Protein AF-A0A9D5NIE9-F1 (afdb_monomer)

Mean predicted aligned error: 16.09 Å

Solvent-accessible surface area (backbone atoms only — not comparable to full-atom values): 10635 Å² total; per-residue (Å²): 126,78,58,41,60,33,90,92,45,78,61,21,34,34,32,34,68,67,45,58,58,57,56,68,76,49,98,70,58,68,73,48,52,52,50,52,51,52,50,54,51,51,52,52,54,47,36,69,76,38,79,86,58,82,79,64,62,46,78,40,48,49,88,38,70,57,40,46,48,50,37,67,79,34,57,59,50,70,35,62,75,44,38,42,44,63,63,28,45,50,21,20,35,50,47,23,56,73,68,70,38,75,63,27,73,70,44,45,61,41,56,76,69,66,53,62,46,42,51,71,68,43,47,76,79,41,64,56,69,56,56,50,46,26,65,73,34,41,52,44,64,62,54,59,73,67,58,87,68,91,78,77,87,52,78,37,82,46,77,58,96,93,44,78,45,81,45,73,68,70,85,79,77,88,68,89,75,93,128

Sequence (179 aa):
MGVYTNIENNDYLMMSKKDLYSILNNNLNENIINEIISILIAIKRFSKKHSYIKLEEIAIKKDNILAQYILKENPTFINDDLNINIIKITNALNIALFENNPISQKIFPLFQNQIHGTKEDLEIIYDKYIIEYILNNFDFKYYIENLNGTYKSKFYIVYDSGKCYEKKLSKQQKKLRIL

pLDDT: mean 72.02, std 17.43, range [27.06, 92.12]

Radius of gyration: 20.99 Å; Cα contacts (8 Å, |Δi|>4): 177; chains: 1; bounding box: 63×32×51 Å

Secondary structure (DSSP, 8-state):
---EE-SS-TTEEEEEHHHHHHHHTS---HHHHHHHHHHHHHHHHHHHH-TT----EEEEETTSHHHHHHHHH-HHHHHTTTEE-HHHHHHHHHHHHHTT-THHHHHHHHHHTT--EEHHHHHTTS-HHHHHHHHHS--HHHHHHH--S-----EEEEEETTEEEEEE-----------

Foldseek 3Di:
DPWAADPVDRQWIKDFLVVLVVCVVDPDDPVLVVVSVVVVVVVVVVCVVVVPDDCGIDIDGCPDPNNVVVCVVCVVRNFVLQKQFLLLLVQLLQVCVVVVNPLNVQSVVCNVVRPIGGLVVCVVPGPNVSSVSSSVRNDNPVVVVPPPDDDDWDWDFDDDPHDTDTDTDDPPPPDDDDD

Structure (mmCIF, N/CA/C/O backbone):
data_AF-A0A9D5NIE9-F1
#
_entry.id   AF-A0A9D5NIE9-F1
#
loop_
_atom_site.group_PDB
_atom_site.id
_atom_site.type_symbol
_atom_site.label_atom_id
_atom_site.label_alt_id
_atom_site.label_comp_id
_atom_site.label_asym_id
_atom_site.label_entity_id
_atom_site.label_seq_id
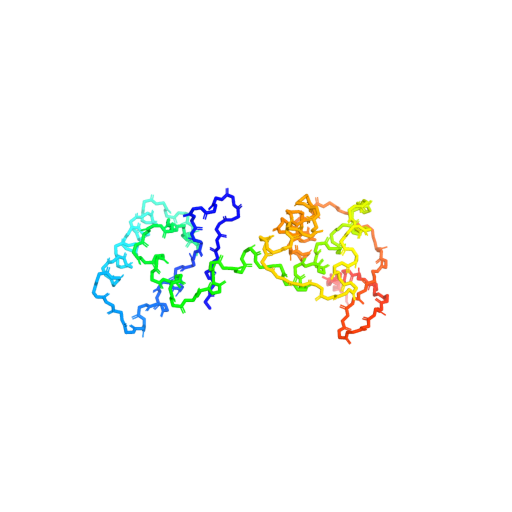_atom_site.pdbx_PDB_ins_code
_atom_site.Cartn_x
_atom_site.Cartn_y
_atom_site.Cartn_z
_atom_site.occupancy
_atom_site.B_iso_or_equiv
_atom_site.auth_seq_id
_atom_site.auth_comp_id
_atom_site.auth_asym_id
_atom_site.auth_atom_id
_atom_site.pdbx_PDB_model_num
ATOM 1 N N . MET A 1 1 ? -6.809 11.267 4.684 1.00 56.12 1 MET A N 1
ATOM 2 C CA . MET A 1 1 ? -7.184 10.112 5.527 1.00 56.12 1 MET A CA 1
ATOM 3 C C . MET A 1 1 ? -6.178 9.012 5.230 1.00 56.12 1 MET A C 1
ATOM 5 O O . MET A 1 1 ? -5.870 8.840 4.059 1.00 56.12 1 MET A O 1
ATOM 9 N N . GLY A 1 2 ? -5.587 8.379 6.245 1.00 59.00 2 GLY A N 1
ATOM 10 C CA . GLY A 1 2 ? -4.500 7.400 6.085 1.00 59.00 2 GLY A CA 1
ATOM 11 C C . GLY A 1 2 ? -5.006 5.961 5.983 1.00 59.00 2 GLY A C 1
ATOM 12 O O . GLY A 1 2 ? -4.543 5.111 6.734 1.00 59.00 2 GLY A O 1
ATOM 13 N N . VAL A 1 3 ? -5.998 5.709 5.123 1.00 64.94 3 VAL A N 1
ATOM 14 C CA . VAL A 1 3 ? -6.572 4.370 4.909 1.00 64.94 3 VAL A CA 1
ATOM 15 C C . VAL A 1 3 ? -5.959 3.754 3.654 1.00 64.94 3 VAL A C 1
ATOM 17 O O . VAL A 1 3 ? -5.851 4.439 2.642 1.00 64.94 3 VAL A O 1
ATOM 20 N N . TYR A 1 4 ? -5.558 2.487 3.716 1.00 65.81 4 TYR A N 1
ATOM 21 C CA . TYR A 1 4 ? -4.915 1.766 2.608 1.00 65.81 4 TYR A CA 1
ATOM 22 C C . TYR A 1 4 ? -5.195 0.257 2.705 1.00 65.81 4 TYR A C 1
ATOM 24 O O . TYR A 1 4 ? -5.630 -0.213 3.754 1.00 65.81 4 TYR A O 1
ATOM 32 N N . THR A 1 5 ? -5.006 -0.531 1.644 1.00 66.12 5 THR A N 1
ATOM 33 C CA . THR A 1 5 ? -5.142 -1.999 1.721 1.00 66.12 5 THR A CA 1
ATOM 34 C C . THR A 1 5 ? -3.948 -2.601 2.455 1.00 66.12 5 THR A C 1
ATOM 36 O O . THR A 1 5 ? -2.814 -2.156 2.308 1.00 66.12 5 THR A O 1
ATOM 39 N N . ASN A 1 6 ? -4.178 -3.649 3.244 1.00 62.94 6 ASN A N 1
ATOM 40 C CA . ASN A 1 6 ? -3.085 -4.394 3.852 1.00 62.94 6 ASN A CA 1
ATOM 41 C C . ASN A 1 6 ? -2.261 -5.129 2.772 1.00 62.94 6 ASN A C 1
ATOM 43 O O . ASN A 1 6 ? -2.800 -5.939 2.023 1.00 62.94 6 ASN A O 1
ATOM 47 N N . ILE A 1 7 ? -0.951 -4.866 2.735 1.00 56.81 7 ILE A N 1
ATOM 48 C CA . ILE A 1 7 ? -0.011 -5.397 1.730 1.00 56.81 7 ILE A CA 1
ATOM 49 C C . ILE A 1 7 ? 0.146 -6.925 1.826 1.00 56.81 7 ILE A C 1
ATOM 51 O O . ILE A 1 7 ? 0.355 -7.596 0.818 1.00 56.81 7 ILE A O 1
ATOM 55 N N . GLU A 1 8 ? 0.035 -7.493 3.027 1.00 60.19 8 GLU A N 1
ATOM 56 C CA . GLU A 1 8 ? 0.152 -8.937 3.265 1.00 60.19 8 GLU A CA 1
ATOM 57 C C . GLU A 1 8 ? -1.173 -9.675 3.013 1.00 60.19 8 GLU A C 1
ATOM 59 O O . GLU A 1 8 ? -1.173 -10.870 2.712 1.00 60.19 8 GLU A O 1
ATOM 64 N N . ASN A 1 9 ? -2.311 -8.982 3.136 1.00 65.50 9 ASN A N 1
ATOM 65 C CA . ASN A 1 9 ? -3.635 -9.553 2.928 1.00 65.50 9 ASN A CA 1
ATOM 66 C C . ASN A 1 9 ? -4.641 -8.536 2.364 1.00 65.50 9 ASN A C 1
ATOM 68 O O . ASN A 1 9 ? -5.272 -7.768 3.095 1.00 65.50 9 ASN A O 1
ATOM 72 N N . ASN A 1 10 ? -4.875 -8.636 1.054 1.00 69.81 10 ASN A N 1
ATOM 73 C CA . ASN A 1 10 ? -5.734 -7.725 0.300 1.00 69.81 10 ASN A CA 1
ATOM 74 C C . ASN A 1 10 ? -7.211 -7.707 0.716 1.00 69.81 10 ASN A C 1
ATOM 76 O O . ASN A 1 10 ? -7.935 -6.802 0.291 1.00 69.81 10 ASN A O 1
ATOM 80 N N . ASP A 1 11 ? -7.659 -8.648 1.548 1.00 75.56 11 ASP A N 1
ATOM 81 C CA . ASP A 1 11 ? -9.025 -8.676 2.069 1.00 75.56 11 ASP A CA 1
ATOM 82 C C . ASP A 1 11 ? -9.268 -7.616 3.150 1.00 75.56 11 ASP A C 1
ATOM 84 O O . ASP A 1 11 ? -10.409 -7.439 3.576 1.00 75.56 11 ASP A O 1
ATOM 88 N N . TYR A 1 12 ? -8.231 -6.902 3.603 1.00 76.56 12 TYR A N 1
ATOM 89 C CA . TYR A 1 12 ? -8.318 -5.949 4.708 1.00 76.56 12 TYR A CA 1
ATOM 90 C C . TYR A 1 12 ? -7.899 -4.535 4.305 1.00 76.56 12 TYR A C 1
ATOM 92 O O . TYR A 1 12 ? -6.968 -4.330 3.530 1.00 76.56 12 TYR A O 1
ATOM 100 N N . LEU A 1 13 ? -8.571 -3.546 4.888 1.00 78.75 13 LEU A N 1
ATOM 101 C CA . LEU A 1 13 ? -8.141 -2.155 4.935 1.00 78.75 13 LEU A CA 1
ATOM 102 C C . LEU A 1 13 ? -7.427 -1.892 6.255 1.00 78.75 13 LEU A C 1
ATOM 104 O O . LEU A 1 13 ? -7.956 -2.197 7.324 1.00 78.75 13 LEU A O 1
ATOM 108 N N . MET A 1 14 ? -6.251 -1.294 6.171 1.00 81.44 14 MET A N 1
ATOM 109 C CA . MET A 1 14 ? -5.521 -0.730 7.291 1.00 81.44 14 MET A CA 1
ATOM 110 C C . MET A 1 14 ? -5.995 0.694 7.532 1.00 81.44 14 MET A C 1
ATOM 112 O O . MET A 1 14 ? -6.118 1.494 6.603 1.00 81.44 14 MET A O 1
ATOM 116 N N . MET A 1 15 ? -6.270 1.018 8.791 1.00 79.62 15 MET A N 1
ATOM 117 C CA . MET A 1 15 ? -6.614 2.379 9.182 1.00 79.62 15 MET A CA 1
ATOM 118 C C . MET A 1 15 ? -6.142 2.707 10.590 1.00 79.62 15 MET A C 1
ATOM 120 O O . MET A 1 15 ? -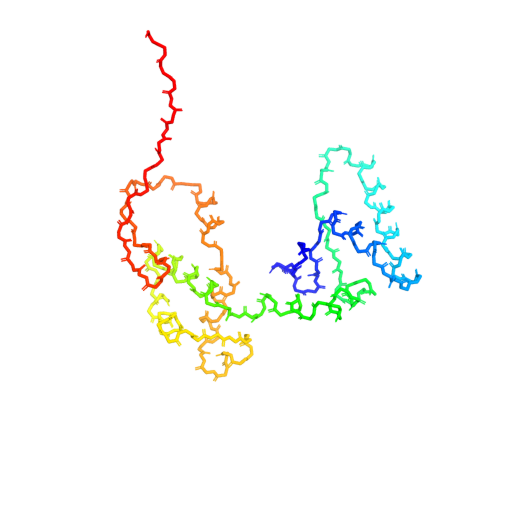6.121 1.849 11.476 1.00 79.62 15 MET A O 1
ATOM 124 N N . SER A 1 16 ? -5.836 3.979 10.833 1.00 81.50 16 SER A N 1
ATOM 125 C CA . SER A 1 16 ? -5.491 4.428 12.175 1.00 81.50 16 SER A CA 1
ATOM 126 C C . SER A 1 16 ? -6.738 4.682 13.023 1.00 81.50 16 SER A C 1
ATOM 128 O O . SER A 1 16 ? -7.832 4.991 12.538 1.00 81.50 16 SER A O 1
ATOM 130 N N . LYS A 1 17 ? -6.558 4.675 14.347 1.00 76.75 17 LYS A N 1
ATOM 131 C CA . LYS A 1 17 ? -7.612 5.106 15.277 1.00 76.75 17 LYS A CA 1
ATOM 132 C C . LYS A 1 17 ? -8.062 6.556 15.026 1.00 76.75 17 LYS A C 1
ATOM 134 O O . LYS A 1 17 ? -9.210 6.893 15.298 1.00 76.75 17 LYS A O 1
ATOM 139 N N . LYS A 1 18 ? -7.172 7.423 14.526 1.00 78.19 18 LYS A N 1
ATOM 140 C CA . LYS A 1 18 ? -7.517 8.814 14.190 1.00 78.19 18 LYS A CA 1
ATOM 141 C C . LYS A 1 18 ? -8.469 8.878 12.998 1.00 78.19 18 LYS A C 1
ATOM 143 O O . LYS A 1 18 ? -9.384 9.695 13.019 1.00 78.19 18 LYS A O 1
ATOM 148 N N . ASP A 1 19 ? -8.295 7.997 12.015 1.00 78.31 19 ASP A N 1
ATOM 149 C CA . ASP A 1 19 ? -9.175 7.938 10.846 1.00 78.31 19 ASP A CA 1
ATOM 150 C C . ASP A 1 19 ? -10.600 7.533 11.247 1.00 78.31 19 ASP A C 1
ATOM 152 O O . ASP A 1 19 ? -11.549 8.152 10.777 1.00 78.31 19 ASP A O 1
ATOM 156 N N . LEU A 1 20 ? -10.771 6.604 12.200 1.00 80.06 20 LEU A N 1
ATOM 157 C CA . LEU A 1 20 ? -12.098 6.268 12.749 1.00 80.06 20 LEU A CA 1
ATOM 158 C C . LEU A 1 20 ? -12.823 7.495 13.323 1.00 80.06 20 LEU A C 1
ATOM 160 O O . LEU A 1 20 ? -13.999 7.712 13.037 1.00 80.06 20 LEU A O 1
ATOM 164 N N . TYR A 1 21 ? -12.126 8.314 14.118 1.00 80.94 21 TYR A N 1
ATOM 165 C CA . TYR A 1 21 ? -12.708 9.543 14.668 1.00 80.94 21 TYR A CA 1
ATOM 166 C C . TYR A 1 21 ? -12.994 10.587 13.589 1.00 80.94 21 TYR A C 1
ATOM 168 O O . TYR A 1 21 ? -13.990 11.296 13.682 1.00 80.94 21 TYR A O 1
ATOM 176 N N . SER A 1 22 ? -12.150 10.673 12.559 1.00 79.38 22 SER A N 1
ATOM 177 C CA . SER A 1 22 ? -12.395 11.563 11.424 1.00 79.38 22 SER A CA 1
ATOM 178 C C . SER A 1 22 ? -13.657 11.167 10.659 1.00 79.38 22 SER A C 1
ATOM 180 O O . SER A 1 22 ? -14.401 12.048 10.242 1.00 79.38 22 SER A O 1
ATOM 182 N N . ILE A 1 23 ? -13.914 9.866 10.490 1.00 80.56 23 ILE A N 1
ATOM 183 C CA . ILE A 1 23 ? -15.110 9.371 9.798 1.00 80.56 23 ILE A CA 1
ATOM 184 C C . ILE A 1 23 ? -16.375 9.726 10.583 1.00 80.56 23 ILE A C 1
ATOM 186 O O . ILE A 1 23 ? -17.349 10.148 9.970 1.00 80.56 23 ILE A O 1
ATOM 190 N N . LEU A 1 24 ? -16.352 9.625 11.918 1.00 79.69 24 LEU A N 1
ATOM 191 C CA . LEU A 1 24 ? -17.491 9.982 12.781 1.00 79.69 24 LEU A CA 1
ATOM 192 C C . LEU A 1 24 ? -17.946 11.442 12.651 1.00 79.69 24 LEU A C 1
ATOM 194 O O . LEU A 1 24 ? -19.079 11.746 13.006 1.00 79.69 24 LEU A O 1
ATOM 198 N N . ASN A 1 25 ? -17.090 12.333 12.145 1.00 75.00 25 ASN A N 1
ATOM 199 C CA . ASN A 1 25 ? -17.449 13.732 11.910 1.00 75.00 25 ASN A CA 1
ATOM 200 C C . ASN A 1 25 ? -18.256 13.940 10.614 1.00 75.00 25 ASN A C 1
ATOM 202 O O . ASN A 1 25 ? -18.704 15.056 10.354 1.00 75.00 25 ASN A O 1
ATOM 206 N N . ASN A 1 26 ? -18.428 12.899 9.796 1.00 77.50 26 ASN A N 1
ATOM 207 C CA . ASN A 1 26 ? -19.242 12.947 8.585 1.00 77.50 26 ASN A CA 1
ATOM 208 C C . ASN A 1 26 ? -20.720 12.670 8.892 1.00 77.50 26 ASN A C 1
ATOM 210 O O . ASN A 1 26 ? -21.079 12.157 9.951 1.00 77.50 26 ASN A O 1
ATOM 214 N N . ASN A 1 27 ? -21.591 12.973 7.928 1.00 79.62 27 ASN A N 1
ATOM 215 C CA . ASN A 1 27 ? -23.015 12.677 8.042 1.00 79.62 27 ASN A CA 1
ATOM 216 C C . ASN A 1 27 ? -23.261 11.189 7.722 1.00 79.62 27 ASN A C 1
ATOM 218 O O . ASN A 1 27 ? -23.430 10.808 6.565 1.00 79.62 27 ASN A O 1
ATOM 222 N N . LEU A 1 28 ? -23.187 10.339 8.748 1.00 84.94 28 LEU A N 1
ATOM 223 C CA . LEU A 1 28 ? -23.188 8.881 8.618 1.00 84.94 28 LEU A CA 1
ATOM 224 C C . LEU A 1 28 ? -24.560 8.258 8.890 1.00 84.94 28 LEU A C 1
ATOM 226 O O . LEU A 1 28 ? -25.337 8.737 9.713 1.00 84.94 28 LEU A O 1
ATOM 230 N N . ASN A 1 29 ? -24.807 7.107 8.264 1.00 88.81 29 ASN A N 1
ATOM 231 C CA . ASN A 1 29 ? -25.890 6.214 8.670 1.00 88.81 29 ASN A CA 1
ATOM 232 C C . ASN A 1 29 ? -25.594 5.620 10.064 1.00 88.81 29 ASN A C 1
ATOM 234 O O . ASN A 1 29 ? -24.454 5.260 10.364 1.00 88.81 29 ASN A O 1
ATOM 238 N N . GLU A 1 30 ? -26.633 5.457 10.883 1.00 89.69 30 GLU A N 1
ATOM 239 C CA . GLU A 1 30 ? -26.576 4.873 12.228 1.00 89.69 30 GLU A CA 1
ATOM 240 C C . GLU A 1 30 ? -25.868 3.507 12.278 1.00 89.69 30 GLU A C 1
ATOM 242 O O .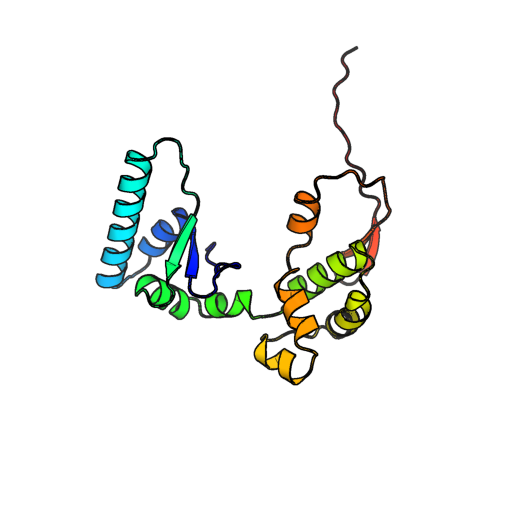 GLU A 1 30 ? -25.089 3.246 13.193 1.00 89.69 30 GLU A O 1
ATOM 247 N N . ASN A 1 31 ? -26.030 2.665 11.253 1.00 89.19 31 ASN A N 1
ATOM 248 C CA . ASN A 1 31 ? -25.346 1.372 11.168 1.00 89.19 31 ASN A CA 1
ATOM 249 C C . ASN A 1 31 ? -23.816 1.520 11.098 1.00 89.19 31 ASN A C 1
ATOM 251 O O . ASN A 1 31 ? -23.091 0.751 11.723 1.00 89.19 31 ASN A O 1
ATOM 255 N N . ILE A 1 32 ? -23.319 2.529 10.376 1.00 88.19 32 ILE A N 1
ATOM 256 C CA . ILE A 1 32 ? -21.879 2.802 10.259 1.00 88.19 32 ILE A CA 1
ATOM 257 C C . ILE A 1 32 ? -21.350 3.371 11.578 1.00 88.19 32 ILE A C 1
ATOM 259 O O . ILE A 1 32 ? -20.275 2.985 12.035 1.00 88.19 32 ILE A O 1
ATOM 263 N N . ILE A 1 33 ? -22.123 4.251 12.222 1.00 88.56 33 ILE A N 1
ATOM 264 C CA . ILE A 1 33 ? -21.785 4.808 13.538 1.00 88.56 33 ILE A CA 1
ATOM 265 C C . ILE A 1 33 ? -21.654 3.681 14.571 1.00 88.56 33 ILE A C 1
ATOM 267 O O . ILE A 1 33 ? -20.651 3.612 15.285 1.00 88.56 33 ILE A O 1
ATOM 271 N N . ASN A 1 34 ? -22.624 2.766 14.615 1.00 88.38 34 ASN A N 1
ATOM 272 C CA . ASN A 1 34 ? -22.629 1.628 15.534 1.00 88.38 34 ASN A CA 1
ATOM 273 C C . ASN A 1 34 ? -21.442 0.685 15.301 1.00 88.38 34 ASN A C 1
ATOM 275 O O . ASN A 1 34 ? -20.832 0.212 16.267 1.00 88.38 34 ASN A O 1
ATOM 279 N N . GLU A 1 35 ? -21.064 0.461 14.041 1.00 90.44 35 GLU A N 1
ATOM 280 C CA . GLU A 1 35 ? -19.883 -0.330 13.691 1.00 90.44 35 GLU A CA 1
ATOM 281 C C . GLU A 1 35 ? -18.595 0.333 14.209 1.00 90.44 35 GLU A C 1
ATOM 283 O O . GLU A 1 35 ? -17.804 -0.297 14.916 1.00 90.44 35 GLU A O 1
ATOM 288 N N . ILE A 1 36 ? -18.416 1.638 13.963 1.00 87.94 36 ILE A N 1
ATOM 289 C CA . ILE A 1 36 ? -17.248 2.389 14.451 1.00 87.94 36 ILE A CA 1
ATOM 290 C C . ILE A 1 36 ? -17.172 2.355 15.985 1.00 87.94 36 ILE A C 1
ATOM 292 O O . ILE A 1 36 ? -16.099 2.126 16.553 1.00 87.94 36 ILE A O 1
ATOM 296 N N . ILE A 1 37 ? -18.297 2.555 16.677 1.00 87.00 37 ILE A N 1
ATOM 297 C CA . ILE A 1 37 ? -18.356 2.493 18.145 1.00 87.00 37 ILE A CA 1
ATOM 298 C C . ILE A 1 37 ? -17.947 1.101 18.641 1.00 87.00 37 ILE A C 1
ATOM 300 O O . ILE A 1 37 ? -17.158 0.991 19.585 1.00 87.00 37 ILE A O 1
ATOM 304 N N . SER A 1 38 ? -18.426 0.042 17.988 1.00 88.06 38 SER A N 1
ATOM 305 C CA . SER A 1 38 ? -18.105 -1.345 18.342 1.00 88.06 38 SER A CA 1
ATOM 306 C C . SER A 1 38 ? -16.607 -1.626 18.215 1.00 88.06 38 SER A C 1
ATOM 308 O O . SER A 1 38 ? -15.995 -2.180 19.136 1.00 88.06 38 SER A O 1
ATOM 310 N N . ILE A 1 39 ? -15.986 -1.140 17.138 1.00 85.69 39 ILE A N 1
ATOM 311 C CA . ILE A 1 39 ? -14.538 -1.213 16.916 1.00 85.69 39 ILE A CA 1
ATOM 312 C C . ILE A 1 39 ? -13.773 -0.444 18.004 1.00 85.69 39 ILE A C 1
ATOM 314 O O . ILE A 1 39 ? -12.843 -0.981 18.610 1.00 85.69 39 ILE A O 1
ATOM 318 N N . LEU A 1 40 ? -14.176 0.789 18.331 1.00 84.44 40 LEU A N 1
ATOM 319 C CA . LEU A 1 40 ? -13.525 1.591 19.377 1.00 84.44 40 LEU A CA 1
ATOM 320 C C . LEU A 1 40 ? -13.611 0.929 20.764 1.00 84.44 40 LEU A C 1
ATOM 322 O O . LEU A 1 40 ? -12.645 0.974 21.537 1.00 84.44 40 LEU A O 1
ATOM 326 N N . ILE A 1 41 ? -14.740 0.287 21.080 1.00 84.88 41 ILE A N 1
ATOM 327 C CA . ILE A 1 41 ? -14.914 -0.493 22.313 1.00 84.88 41 ILE A CA 1
ATOM 328 C C . ILE A 1 41 ? -13.979 -1.707 22.315 1.00 84.88 41 ILE A C 1
ATOM 330 O O . ILE A 1 41 ? -13.330 -1.966 23.334 1.00 84.88 41 ILE A O 1
ATOM 334 N N . ALA A 1 42 ? -13.878 -2.430 21.196 1.00 85.12 42 ALA A N 1
ATOM 335 C CA . ALA A 1 42 ? -12.984 -3.576 21.057 1.00 85.12 42 ALA A CA 1
ATOM 336 C C . ALA A 1 42 ? -11.513 -3.173 21.252 1.00 85.12 42 ALA A C 1
ATOM 338 O O . ALA A 1 42 ? -10.824 -3.783 22.073 1.00 85.12 42 ALA A O 1
ATOM 339 N N . ILE A 1 43 ? -11.070 -2.081 20.615 1.00 83.12 43 ILE A N 1
ATOM 340 C CA . ILE A 1 43 ? -9.727 -1.506 20.799 1.00 83.12 43 ILE A CA 1
ATOM 341 C C . ILE A 1 43 ? -9.483 -1.193 22.279 1.00 83.12 43 ILE A C 1
ATOM 343 O O . ILE A 1 43 ? -8.477 -1.612 22.847 1.00 83.12 43 ILE A O 1
ATOM 347 N N . LYS A 1 44 ? -10.419 -0.501 22.946 1.00 81.25 44 LYS A N 1
ATOM 348 C CA . LYS A 1 44 ? -10.283 -0.145 24.369 1.00 81.25 44 LYS A CA 1
ATOM 349 C C . LYS A 1 44 ? -10.169 -1.381 25.265 1.00 81.25 44 LYS A C 1
ATOM 351 O O . LYS A 1 44 ? -9.352 -1.394 26.187 1.00 81.25 44 LYS A O 1
ATOM 356 N N . ARG A 1 45 ? -10.983 -2.414 25.019 1.00 82.62 45 ARG A N 1
ATOM 357 C CA . ARG A 1 45 ? -10.937 -3.684 25.765 1.00 82.62 45 ARG A CA 1
ATOM 358 C C . ARG A 1 45 ? -9.605 -4.398 25.558 1.00 82.62 45 ARG A C 1
ATOM 360 O O . ARG A 1 45 ? -9.015 -4.852 26.536 1.00 82.62 45 ARG A O 1
ATOM 367 N N . PHE A 1 46 ? -9.118 -4.441 24.321 1.00 80.19 46 PHE A N 1
ATOM 368 C CA . PHE A 1 46 ? -7.823 -5.023 23.996 1.00 80.19 46 PHE A CA 1
ATOM 369 C C . P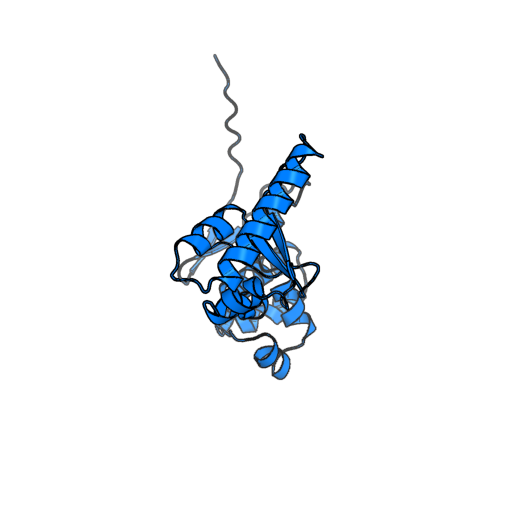HE A 1 46 ? -6.684 -4.282 24.703 1.00 80.19 46 PHE A C 1
ATOM 371 O O . PHE A 1 46 ? -5.919 -4.911 25.427 1.00 80.19 46 PHE A O 1
ATOM 378 N N . SER A 1 47 ? -6.624 -2.950 24.597 1.00 77.12 47 SER A N 1
ATOM 379 C CA . SER A 1 47 ? -5.599 -2.141 25.273 1.00 77.12 47 SER A CA 1
ATOM 380 C C . SER A 1 47 ? -5.636 -2.293 26.795 1.00 77.12 47 SER A C 1
ATOM 382 O O . SER A 1 47 ? -4.592 -2.294 27.436 1.00 77.12 47 SER A O 1
ATOM 384 N N . LYS A 1 48 ? -6.823 -2.465 27.397 1.00 79.69 48 LYS A N 1
ATOM 385 C CA . LYS A 1 48 ? -6.947 -2.731 28.840 1.00 79.69 48 LYS A CA 1
ATOM 386 C C . LYS A 1 48 ? -6.379 -4.102 29.226 1.00 79.69 48 LYS A C 1
ATOM 388 O O . LYS A 1 48 ? -5.801 -4.232 30.300 1.00 79.69 48 LYS A O 1
ATOM 393 N N . LYS A 1 49 ? -6.563 -5.114 28.374 1.00 81.50 49 LYS A N 1
ATOM 394 C CA . LYS A 1 49 ? -6.040 -6.473 28.582 1.00 81.50 49 LYS A CA 1
ATOM 395 C C . LYS A 1 49 ? -4.532 -6.562 28.306 1.00 81.50 49 LYS A C 1
ATOM 397 O O . LYS A 1 49 ? -3.845 -7.345 28.951 1.00 81.50 49 LYS A O 1
ATOM 402 N N . HIS A 1 50 ? -4.030 -5.747 27.380 1.00 77.25 50 HIS A N 1
ATOM 403 C CA . HIS A 1 50 ? -2.646 -5.740 26.910 1.00 77.25 50 HIS A CA 1
ATOM 404 C C . HIS A 1 50 ? -2.045 -4.337 27.040 1.00 77.25 50 HIS A C 1
ATOM 406 O O . HIS A 1 50 ? -1.778 -3.659 26.050 1.00 77.25 50 HIS A O 1
ATOM 412 N N . SER A 1 51 ? -1.838 -3.899 28.281 1.00 68.19 51 SER A N 1
ATOM 413 C CA . SER A 1 51 ? -1.441 -2.533 28.657 1.00 68.19 51 SER A CA 1
ATOM 414 C C . SER A 1 51 ? -0.110 -2.041 28.067 1.00 68.19 51 SER A C 1
ATOM 416 O O . SER A 1 51 ? 0.152 -0.842 28.089 1.00 68.19 51 SER A O 1
ATOM 418 N N . TYR A 1 52 ? 0.712 -2.934 27.515 1.00 69.50 52 TYR A N 1
ATOM 419 C CA . TYR A 1 52 ? 1.991 -2.633 26.861 1.00 69.50 52 TYR A CA 1
ATOM 420 C C . TYR A 1 52 ? 1.912 -2.592 25.324 1.00 69.50 52 TYR A C 1
ATOM 422 O O . TYR A 1 52 ? 2.884 -2.201 24.682 1.00 69.50 52 TYR A O 1
ATOM 430 N N . ILE A 1 53 ? 0.783 -2.977 24.714 1.00 68.62 53 ILE A N 1
ATOM 431 C CA . ILE A 1 53 ? 0.625 -2.979 23.254 1.00 68.62 53 ILE A CA 1
ATOM 432 C C . ILE A 1 53 ? -0.024 -1.671 22.810 1.00 68.62 53 ILE A C 1
ATOM 434 O O . ILE A 1 53 ? -1.190 -1.389 23.105 1.00 68.62 53 ILE A O 1
ATOM 438 N N . LYS A 1 54 ? 0.731 -0.878 22.050 1.00 64.12 54 LYS A N 1
ATOM 439 C CA . LYS A 1 54 ? 0.225 0.323 21.395 1.00 64.12 54 LYS A CA 1
ATOM 440 C C . LYS A 1 54 ? -0.372 -0.066 20.041 1.00 64.12 54 LYS A C 1
ATOM 442 O O . LYS A 1 54 ? 0.352 -0.363 19.101 1.00 64.12 54 LYS A O 1
ATOM 447 N N . LEU A 1 55 ? -1.699 -0.087 19.964 1.00 68.88 55 LEU A N 1
ATOM 448 C CA . LEU A 1 55 ? -2.428 -0.255 18.705 1.00 68.88 55 LEU A CA 1
ATOM 449 C C . LEU A 1 55 ? -2.402 1.067 17.933 1.00 68.88 55 LEU A C 1
ATOM 451 O O . LEU A 1 55 ? -3.109 2.010 18.297 1.00 68.88 55 LEU A O 1
ATOM 455 N N . GLU A 1 56 ? -1.560 1.140 16.908 1.00 71.19 56 GLU A N 1
ATOM 456 C CA . GLU A 1 56 ? -1.465 2.312 16.027 1.00 71.19 56 GLU A CA 1
ATOM 457 C C . GLU A 1 56 ? -2.461 2.222 14.864 1.00 71.19 56 GLU A C 1
ATOM 459 O O . GLU A 1 56 ? -3.091 3.223 14.510 1.00 71.19 56 GLU A O 1
ATOM 464 N N . GLU A 1 57 ? -2.696 1.005 14.372 1.00 79.50 57 GLU A N 1
ATOM 465 C CA . GLU A 1 57 ? -3.584 0.704 13.253 1.00 79.50 57 GLU A CA 1
ATOM 466 C C . GLU A 1 57 ? -4.494 -0.489 13.555 1.00 79.50 57 GLU A C 1
ATOM 468 O O . GLU A 1 57 ? -4.233 -1.299 14.451 1.00 79.50 57 GLU A O 1
ATOM 473 N N . ILE A 1 58 ? -5.581 -0.581 12.796 1.00 82.31 58 ILE A N 1
ATOM 474 C CA . ILE A 1 58 ? -6.503 -1.708 12.786 1.00 82.31 58 ILE A CA 1
ATOM 475 C C . ILE A 1 58 ? -6.713 -2.197 11.355 1.00 82.31 58 ILE A C 1
ATOM 477 O O . ILE A 1 58 ? -6.757 -1.401 10.419 1.00 82.31 58 ILE A O 1
ATOM 481 N N . ALA A 1 59 ? -6.878 -3.509 11.217 1.00 84.81 59 ALA A N 1
ATOM 482 C CA . ALA A 1 59 ? -7.283 -4.145 9.975 1.00 84.81 59 ALA A CA 1
ATOM 483 C C . ALA A 1 59 ? -8.804 -4.356 9.989 1.00 84.81 59 ALA A C 1
ATOM 485 O O . ALA A 1 59 ? -9.339 -4.970 10.916 1.00 84.81 59 ALA A O 1
ATOM 486 N N . ILE A 1 60 ? -9.501 -3.868 8.966 1.00 83.00 60 ILE A N 1
ATOM 487 C CA . ILE A 1 60 ? -10.942 -4.056 8.772 1.00 83.00 60 ILE A CA 1
ATOM 488 C C . ILE A 1 60 ? -11.164 -4.824 7.481 1.00 83.00 60 ILE A C 1
ATOM 490 O O . ILE A 1 60 ? -10.713 -4.402 6.422 1.00 83.00 60 ILE A O 1
ATOM 494 N N . LYS A 1 61 ? -11.880 -5.943 7.557 1.00 83.75 61 LYS A N 1
ATOM 495 C CA . LYS A 1 61 ? -12.180 -6.756 6.380 1.00 83.75 61 LYS A CA 1
ATOM 496 C C . LYS A 1 61 ? -13.040 -5.969 5.382 1.00 83.75 61 LYS A C 1
ATOM 498 O O . LYS A 1 61 ? -13.970 -5.278 5.789 1.00 83.75 61 LYS A O 1
ATOM 503 N N . LYS A 1 62 ? -12.743 -6.058 4.085 1.00 80.19 62 LYS A N 1
ATOM 504 C CA . LYS A 1 62 ? -13.380 -5.256 3.026 1.00 80.19 62 LYS A CA 1
ATOM 505 C C . LYS A 1 62 ? -14.880 -5.510 2.879 1.00 80.19 62 LYS A C 1
ATOM 507 O O . LYS A 1 62 ? -15.583 -4.629 2.404 1.00 80.19 62 LYS A O 1
ATOM 512 N N . ASP A 1 63 ? -15.388 -6.664 3.303 1.00 81.25 63 ASP A N 1
ATOM 513 C CA . ASP A 1 63 ? -16.823 -6.987 3.335 1.00 81.25 63 ASP A CA 1
ATOM 514 C C . ASP A 1 63 ? -17.572 -6.366 4.533 1.00 81.25 63 ASP A C 1
ATOM 516 O O . ASP A 1 63 ? -18.802 -6.389 4.572 1.00 81.25 63 ASP A O 1
ATOM 520 N N . ASN A 1 64 ? -16.860 -5.769 5.494 1.00 89.25 64 ASN A N 1
ATOM 521 C CA . ASN A 1 64 ? -17.457 -5.043 6.608 1.00 89.25 64 ASN A CA 1
ATOM 522 C C . ASN A 1 64 ? -18.172 -3.770 6.120 1.00 89.25 64 ASN A C 1
ATOM 524 O O . ASN A 1 64 ? -17.686 -3.069 5.232 1.00 89.25 64 ASN A O 1
ATOM 528 N N . ILE A 1 65 ? -19.294 -3.418 6.752 1.00 87.88 65 ILE A N 1
ATOM 529 C CA . ILE A 1 65 ? -20.105 -2.250 6.378 1.00 87.88 65 ILE A CA 1
ATOM 530 C C . ILE A 1 65 ? -19.327 -0.924 6.422 1.00 87.88 65 ILE A C 1
ATOM 532 O O . ILE A 1 65 ? -19.518 -0.073 5.552 1.00 87.88 65 ILE A O 1
ATOM 536 N N . LEU A 1 66 ? -18.417 -0.754 7.387 1.00 86.75 66 LEU A N 1
ATOM 537 C CA . LEU A 1 66 ? -17.552 0.420 7.476 1.00 86.75 66 LEU A CA 1
ATOM 538 C C . LEU A 1 66 ? -16.535 0.442 6.331 1.00 86.75 66 LEU A C 1
ATOM 540 O O . LEU A 1 66 ? -16.320 1.493 5.733 1.00 86.75 66 LEU A O 1
ATOM 544 N N . ALA A 1 67 ? -15.942 -0.705 5.994 1.00 83.50 67 ALA A N 1
ATOM 545 C CA . ALA A 1 67 ? -15.016 -0.795 4.869 1.00 83.50 67 ALA A CA 1
ATOM 546 C C . ALA A 1 67 ? -15.725 -0.500 3.541 1.00 83.50 67 ALA A C 1
ATOM 548 O O . ALA A 1 67 ? -15.251 0.327 2.770 1.00 83.50 67 ALA A O 1
ATOM 549 N N . GLN A 1 68 ? -16.904 -1.082 3.311 1.00 85.12 68 GLN A N 1
ATOM 550 C CA . GLN A 1 68 ? -17.732 -0.806 2.133 1.00 85.12 68 GLN A CA 1
ATOM 551 C C . GLN A 1 68 ? -18.104 0.678 2.021 1.00 85.12 68 GLN A C 1
ATOM 553 O O . GLN A 1 68 ? -18.033 1.252 0.936 1.00 85.12 68 GLN A O 1
ATOM 558 N N . TYR A 1 69 ? -18.443 1.326 3.141 1.00 87.06 69 TYR A N 1
ATOM 559 C CA . TYR A 1 69 ? -18.679 2.768 3.173 1.00 87.06 69 TYR A CA 1
ATOM 560 C C . TYR A 1 69 ? -17.430 3.566 2.775 1.00 87.06 69 TYR A C 1
ATOM 562 O O . TYR A 1 69 ? -17.505 4.413 1.888 1.00 87.06 69 TYR A O 1
ATOM 570 N N . ILE A 1 70 ? -16.275 3.275 3.384 1.00 81.88 70 ILE A N 1
ATOM 571 C CA . ILE A 1 70 ? -15.018 3.982 3.096 1.00 81.88 70 ILE A CA 1
ATOM 572 C C . ILE A 1 70 ? -14.648 3.850 1.617 1.00 81.88 70 ILE A C 1
ATOM 574 O O . ILE A 1 70 ? -14.294 4.846 0.988 1.00 81.88 70 ILE A O 1
ATOM 578 N N . LEU A 1 71 ? -14.763 2.641 1.067 1.00 78.50 71 LEU A N 1
ATOM 579 C CA . LEU A 1 71 ? -14.443 2.349 -0.327 1.00 78.50 71 LEU A CA 1
ATOM 580 C C . LEU A 1 71 ? -15.416 3.018 -1.303 1.00 78.50 71 LEU A C 1
ATOM 582 O O . LEU A 1 71 ? -15.003 3.440 -2.378 1.00 78.50 71 LEU A O 1
ATOM 586 N N . LYS A 1 72 ? -16.691 3.158 -0.930 1.00 80.62 72 LYS A N 1
ATOM 587 C CA . LYS A 1 72 ? -17.688 3.862 -1.742 1.00 80.62 72 LYS A CA 1
ATOM 588 C C . LYS A 1 72 ? -17.460 5.375 -1.761 1.00 80.62 72 LYS A C 1
ATOM 590 O O . LYS A 1 72 ? -17.549 5.983 -2.822 1.00 80.62 72 LYS A O 1
ATOM 595 N N . GLU A 1 73 ? -17.171 5.972 -0.607 1.00 75.88 73 GLU A N 1
ATOM 596 C CA . GLU A 1 73 ? -16.923 7.418 -0.484 1.00 75.88 73 GLU A CA 1
ATOM 597 C C . GLU A 1 73 ? -15.550 7.829 -1.026 1.00 75.88 73 GLU A C 1
ATOM 599 O O . GLU A 1 73 ? -15.330 8.981 -1.385 1.00 75.88 73 GLU A O 1
ATOM 604 N N . ASN A 1 74 ? -14.612 6.886 -1.092 1.00 61.09 74 ASN A N 1
ATOM 605 C CA . ASN A 1 74 ? -13.265 7.104 -1.597 1.00 61.09 74 ASN A CA 1
ATOM 606 C C . ASN A 1 74 ? -12.878 5.930 -2.510 1.00 61.09 74 ASN A C 1
ATOM 608 O O . ASN A 1 74 ? -12.074 5.075 -2.121 1.00 61.09 74 ASN A O 1
ATOM 612 N N . PRO A 1 75 ? -13.426 5.876 -3.737 1.00 51.44 75 PRO A N 1
ATOM 613 C CA . PRO A 1 75 ? -13.147 4.797 -4.687 1.00 51.44 75 PRO A CA 1
ATOM 614 C C . PRO A 1 75 ? -11.662 4.718 -5.065 1.00 51.44 75 PRO A C 1
ATOM 616 O O . PRO A 1 75 ? -11.178 3.665 -5.475 1.00 51.44 75 PRO A O 1
ATOM 619 N N . THR A 1 76 ? -10.908 5.801 -4.858 1.00 44.44 76 THR A N 1
ATOM 620 C CA . THR A 1 76 ? -9.449 5.808 -4.982 1.00 44.44 76 THR A CA 1
ATOM 621 C C . THR A 1 76 ? -8.756 4.923 -3.947 1.00 44.44 76 THR A C 1
ATOM 623 O O . THR A 1 76 ? -7.699 4.421 -4.270 1.00 44.44 76 THR A O 1
ATOM 626 N N . PHE A 1 77 ? -9.324 4.613 -2.772 1.00 44.34 77 PHE A N 1
ATOM 627 C CA . PHE A 1 77 ? -8.698 3.677 -1.814 1.00 44.34 77 PHE A CA 1
ATOM 628 C C . PHE A 1 77 ? -8.817 2.204 -2.221 1.00 44.34 77 PHE A C 1
ATOM 630 O O . PHE A 1 77 ? -7.995 1.395 -1.804 1.00 44.34 77 PHE A O 1
ATOM 637 N N . ILE A 1 78 ? -9.805 1.840 -3.049 1.00 45.81 78 ILE A N 1
ATOM 638 C CA . ILE A 1 78 ? -9.823 0.517 -3.702 1.00 45.81 78 ILE A CA 1
ATOM 639 C C . ILE A 1 78 ? -8.665 0.429 -4.704 1.00 45.81 78 ILE A C 1
ATOM 641 O O . ILE A 1 78 ? -8.089 -0.638 -4.910 1.00 45.81 78 ILE A O 1
ATOM 645 N N . ASN A 1 79 ? -8.331 1.568 -5.312 1.00 43.81 79 ASN A N 1
ATOM 646 C CA . ASN A 1 79 ? -7.441 1.648 -6.451 1.00 43.81 79 ASN A CA 1
ATOM 647 C C . ASN A 1 79 ? -6.030 2.111 -6.121 1.00 43.81 79 ASN A C 1
ATOM 649 O O . ASN A 1 79 ? -5.158 1.803 -6.903 1.00 43.81 79 ASN A O 1
ATOM 653 N N . ASP A 1 80 ? -5.729 2.789 -5.019 1.00 45.03 80 ASP A N 1
ATOM 654 C CA . ASP A 1 80 ? -4.388 3.347 -4.813 1.00 45.03 80 ASP A CA 1
ATOM 655 C C . ASP A 1 80 ? -3.337 2.255 -4.627 1.00 45.03 80 ASP A C 1
ATOM 657 O O . ASP A 1 80 ? -2.175 2.498 -4.930 1.00 45.03 80 ASP A O 1
ATOM 661 N N . ASP A 1 81 ? -3.729 1.034 -4.249 1.00 53.50 81 ASP A N 1
ATOM 662 C CA . ASP A 1 81 ? -2.843 -0.132 -4.194 1.00 53.50 81 ASP A CA 1
ATOM 663 C C . ASP A 1 81 ? -2.668 -0.823 -5.549 1.00 53.50 81 ASP A C 1
ATOM 665 O O . ASP A 1 81 ? -1.575 -1.300 -5.832 1.00 53.50 81 ASP A O 1
ATOM 669 N N . LEU A 1 82 ? -3.676 -0.804 -6.427 1.00 58.28 82 LEU A N 1
ATOM 670 C CA . LEU A 1 82 ? -3.618 -1.410 -7.767 1.00 58.28 82 LEU A CA 1
ATOM 671 C C . LEU A 1 82 ? -3.288 -0.407 -8.877 1.00 58.28 82 LEU A C 1
ATOM 673 O O . LEU A 1 82 ? -2.945 -0.802 -9.984 1.00 58.28 82 LEU A O 1
ATOM 677 N N . ASN A 1 83 ? -3.380 0.887 -8.602 1.00 69.81 83 ASN A N 1
ATOM 678 C CA . ASN A 1 83 ? -3.105 1.958 -9.535 1.00 69.81 83 ASN A CA 1
ATOM 679 C C . ASN A 1 83 ? -1.607 2.227 -9.498 1.00 69.81 83 ASN A C 1
ATOM 681 O O . ASN A 1 83 ? -1.012 2.591 -8.475 1.00 69.81 83 ASN A O 1
ATOM 685 N N . ILE A 1 84 ? -0.986 1.999 -10.640 1.00 81.94 84 ILE A N 1
ATOM 686 C CA . ILE A 1 84 ? 0.430 2.204 -10.845 1.00 81.94 84 ILE A CA 1
ATOM 687 C C . ILE A 1 84 ? 0.575 3.612 -11.396 1.00 81.94 84 ILE A C 1
ATOM 689 O O . ILE A 1 84 ? 0.440 3.866 -12.592 1.0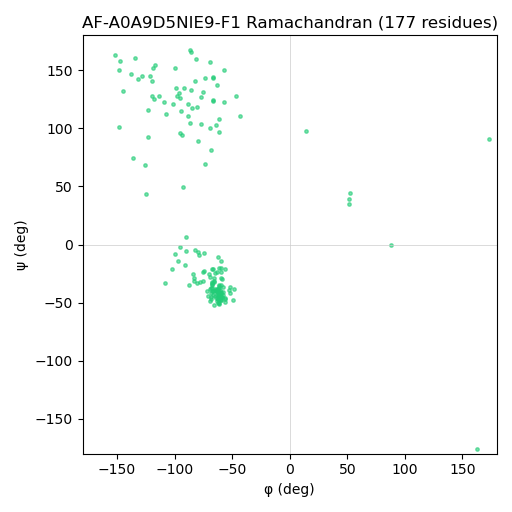0 81.94 84 ILE A O 1
ATOM 693 N N . ASN A 1 85 ? 0.814 4.547 -10.481 1.00 80.69 85 ASN A N 1
ATOM 694 C CA . ASN A 1 85 ? 1.138 5.922 -10.826 1.00 80.69 85 ASN A CA 1
ATOM 695 C C . ASN A 1 85 ? 2.648 6.089 -11.062 1.00 80.69 85 ASN A C 1
ATOM 697 O O . ASN A 1 85 ? 3.470 5.241 -10.696 1.00 80.69 85 ASN A O 1
ATOM 701 N N . ILE A 1 86 ? 3.024 7.230 -11.640 1.00 81.69 86 ILE A N 1
ATOM 702 C CA . ILE A 1 86 ? 4.419 7.519 -11.986 1.00 81.69 86 ILE A CA 1
ATOM 703 C C . ILE A 1 86 ? 5.355 7.505 -10.769 1.00 81.69 86 ILE A C 1
ATOM 705 O O . ILE A 1 86 ? 6.526 7.156 -10.901 1.00 81.69 86 ILE A O 1
ATOM 709 N N . ILE A 1 87 ? 4.848 7.829 -9.575 1.00 79.00 87 ILE A N 1
ATOM 710 C CA . ILE A 1 87 ? 5.630 7.824 -8.334 1.00 79.00 87 ILE A CA 1
ATOM 711 C C . ILE A 1 87 ? 6.003 6.384 -7.964 1.00 79.00 87 ILE A C 1
ATOM 713 O O . ILE A 1 87 ? 7.177 6.117 -7.710 1.00 79.00 87 ILE A O 1
ATOM 717 N N . LYS A 1 88 ? 5.049 5.443 -8.010 1.00 84.69 88 LYS A N 1
ATOM 718 C CA . LYS A 1 88 ? 5.316 4.017 -7.757 1.00 84.69 88 LYS A CA 1
ATOM 719 C C . LYS A 1 88 ? 6.326 3.448 -8.750 1.00 84.69 88 LYS A C 1
ATOM 721 O O . LYS A 1 88 ? 7.275 2.789 -8.337 1.00 84.69 88 LYS A O 1
ATOM 726 N N . ILE A 1 89 ? 6.162 3.756 -10.039 1.00 86.12 89 ILE A N 1
ATOM 727 C CA . ILE A 1 89 ? 7.092 3.329 -11.098 1.00 86.12 89 ILE A CA 1
ATOM 728 C C . ILE A 1 89 ? 8.493 3.878 -10.831 1.00 86.12 89 ILE A C 1
ATOM 730 O O . ILE A 1 89 ? 9.469 3.135 -10.886 1.00 86.12 89 ILE A O 1
ATOM 734 N N . THR A 1 90 ? 8.593 5.170 -10.516 1.00 80.56 90 THR A N 1
ATOM 735 C CA . THR A 1 90 ? 9.873 5.833 -10.239 1.00 80.56 90 THR A CA 1
ATOM 736 C C . THR A 1 90 ? 10.560 5.210 -9.026 1.00 80.56 90 THR A C 1
ATOM 738 O O . THR A 1 90 ? 11.757 4.934 -9.067 1.00 80.56 90 THR A O 1
ATOM 741 N N . ASN A 1 91 ? 9.813 4.936 -7.957 1.00 81.00 91 ASN A N 1
ATOM 742 C CA . ASN A 1 91 ? 10.355 4.313 -6.754 1.00 81.00 91 ASN A CA 1
ATOM 743 C C . ASN A 1 91 ? 10.815 2.873 -7.006 1.00 81.00 91 ASN A C 1
ATOM 745 O O . ASN A 1 91 ? 11.927 2.524 -6.613 1.00 81.00 91 ASN A O 1
ATOM 749 N N . ALA A 1 92 ? 10.032 2.080 -7.736 1.00 86.56 92 ALA A N 1
ATOM 750 C CA . ALA A 1 92 ? 10.409 0.720 -8.106 1.00 86.56 92 ALA A CA 1
ATOM 751 C C . ALA A 1 92 ? 11.636 0.689 -9.021 1.00 86.56 92 ALA A C 1
ATOM 753 O O . ALA A 1 92 ? 12.533 -0.131 -8.832 1.00 86.56 92 ALA A O 1
ATOM 754 N N . LEU A 1 93 ? 11.721 1.619 -9.976 1.00 86.75 93 LEU A N 1
ATOM 755 C CA . LEU A 1 93 ? 12.899 1.785 -10.820 1.00 86.75 93 LEU A CA 1
ATOM 756 C C . LEU A 1 93 ? 14.134 2.148 -9.984 1.00 86.75 93 LEU A C 1
ATOM 758 O O . LEU A 1 93 ? 15.197 1.569 -10.193 1.0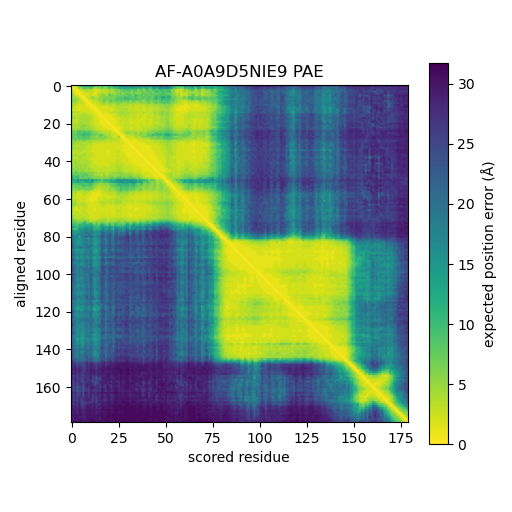0 86.75 93 LEU A O 1
ATOM 762 N N . ASN A 1 94 ? 13.998 3.057 -9.016 1.00 74.94 94 ASN A N 1
ATOM 763 C CA . ASN A 1 94 ? 15.090 3.441 -8.121 1.00 74.94 94 ASN A CA 1
ATOM 764 C C . ASN A 1 94 ? 15.571 2.268 -7.256 1.00 74.94 94 ASN A C 1
ATOM 766 O O . ASN A 1 94 ? 16.780 2.103 -7.104 1.00 74.94 94 ASN A O 1
ATOM 770 N N . ILE A 1 95 ? 14.660 1.433 -6.741 1.00 79.88 95 ILE A N 1
ATOM 771 C CA . ILE A 1 95 ? 15.014 0.197 -6.021 1.00 79.88 95 ILE A CA 1
ATOM 772 C C . ILE A 1 95 ? 15.757 -0.763 -6.955 1.00 79.88 95 ILE A C 1
ATOM 774 O O . ILE A 1 95 ? 16.860 -1.201 -6.635 1.00 79.88 95 ILE A O 1
ATOM 778 N N . ALA A 1 96 ? 15.218 -1.026 -8.147 1.00 84.69 96 ALA A N 1
ATOM 779 C CA . ALA A 1 96 ? 15.842 -1.933 -9.106 1.00 84.69 96 ALA A CA 1
ATOM 780 C C . ALA A 1 96 ? 17.246 -1.465 -9.526 1.00 84.69 96 ALA A C 1
ATOM 782 O O . ALA A 1 96 ? 18.169 -2.272 -9.609 1.00 84.69 96 ALA A O 1
ATOM 783 N N . LEU A 1 97 ? 17.433 -0.163 -9.760 1.00 79.38 97 LEU A N 1
ATOM 784 C CA . LEU A 1 97 ? 18.745 0.421 -10.048 1.00 79.38 97 LEU A CA 1
ATOM 785 C C . LEU A 1 97 ? 19.682 0.337 -8.839 1.00 79.38 97 LEU A C 1
ATOM 787 O O . LEU A 1 97 ? 20.860 0.030 -9.003 1.00 79.38 97 LEU A O 1
ATOM 791 N N . PHE A 1 98 ? 19.172 0.575 -7.628 1.00 74.50 98 PHE A N 1
ATOM 792 C CA . PHE A 1 98 ? 19.948 0.466 -6.394 1.00 74.50 98 PHE A CA 1
ATOM 793 C C . PHE A 1 98 ? 20.491 -0.956 -6.178 1.00 74.50 98 PHE A C 1
ATOM 795 O O . PHE A 1 98 ? 21.641 -1.122 -5.769 1.00 74.50 98 PHE A O 1
ATOM 802 N N . GLU A 1 99 ? 19.694 -1.973 -6.503 1.00 80.12 99 GLU A N 1
ATOM 803 C CA . GLU A 1 99 ? 20.061 -3.390 -6.400 1.00 80.12 99 GLU A CA 1
ATOM 804 C C . GLU A 1 99 ? 20.878 -3.916 -7.589 1.00 80.12 99 GLU A C 1
ATOM 806 O O . GLU A 1 99 ? 21.301 -5.072 -7.572 1.00 80.12 99 GLU A O 1
ATOM 811 N N . ASN A 1 100 ? 21.108 -3.104 -8.629 1.00 78.69 100 ASN A N 1
ATOM 812 C CA . ASN A 1 100 ? 21.581 -3.567 -9.941 1.00 78.69 100 ASN A CA 1
ATOM 813 C C . ASN A 1 100 ? 20.719 -4.717 -10.511 1.00 78.69 100 ASN A C 1
ATOM 815 O O . ASN A 1 100 ? 21.225 -5.630 -11.167 1.00 78.69 100 ASN A O 1
ATOM 819 N N . ASN A 1 101 ? 19.411 -4.685 -10.257 1.00 81.69 101 ASN A N 1
ATOM 820 C CA . ASN A 1 101 ? 18.466 -5.683 -10.727 1.00 81.69 101 ASN A CA 1
ATOM 821 C C . ASN A 1 101 ? 18.156 -5.456 -12.226 1.00 81.69 101 ASN A C 1
ATOM 823 O O . ASN A 1 101 ? 17.737 -4.351 -12.604 1.00 81.69 101 ASN A O 1
ATOM 827 N N . PRO A 1 102 ? 18.303 -6.478 -13.098 1.00 88.00 102 PRO A N 1
ATOM 828 C CA . PRO A 1 102 ? 18.001 -6.374 -14.529 1.00 88.00 102 PRO A CA 1
ATOM 829 C C . PRO A 1 102 ? 16.571 -5.920 -14.844 1.00 88.00 102 PRO A C 1
ATOM 831 O O . PRO A 1 102 ? 16.318 -5.396 -15.928 1.00 88.00 102 PRO A O 1
ATOM 834 N N . ILE A 1 103 ? 15.635 -6.074 -13.899 1.00 91.69 103 ILE A N 1
ATOM 835 C CA . ILE A 1 103 ? 14.255 -5.613 -14.062 1.00 91.69 103 ILE A CA 1
ATOM 836 C C . ILE A 1 103 ? 14.156 -4.097 -14.292 1.00 91.69 103 ILE A C 1
ATOM 838 O O . ILE A 1 103 ? 13.214 -3.639 -14.935 1.00 91.69 103 ILE A O 1
ATOM 842 N N . SER A 1 104 ? 15.159 -3.321 -13.865 1.00 84.19 104 SER A N 1
ATOM 843 C CA . SER A 1 104 ? 15.254 -1.880 -14.139 1.00 84.19 104 SER A CA 1
ATOM 844 C C . SER A 1 104 ? 15.122 -1.552 -15.631 1.00 84.19 104 SER A C 1
ATOM 846 O O . SER A 1 104 ? 14.411 -0.617 -15.990 1.00 84.19 104 SER A O 1
ATOM 848 N N . GLN A 1 105 ? 15.711 -2.367 -16.514 1.00 89.56 105 GLN A N 1
ATOM 849 C CA . GLN A 1 105 ? 15.619 -2.188 -17.969 1.00 89.56 105 GLN A CA 1
ATOM 850 C C . GLN A 1 105 ? 14.197 -2.394 -18.494 1.00 89.56 105 GLN A C 1
ATOM 852 O O . GLN A 1 105 ? 13.813 -1.792 -19.492 1.00 89.56 105 GLN A O 1
ATOM 857 N N . LYS A 1 106 ? 13.411 -3.235 -17.815 1.00 91.56 106 LYS A N 1
ATOM 858 C CA . LYS A 1 106 ? 12.018 -3.511 -18.166 1.00 91.56 106 LYS A CA 1
ATOM 859 C C . LYS A 1 106 ? 11.050 -2.465 -17.604 1.00 91.56 106 LYS A C 1
ATOM 861 O O . LYS A 1 106 ? 10.019 -2.217 -18.215 1.00 91.56 106 LYS A O 1
ATOM 866 N N . ILE A 1 107 ? 11.384 -1.836 -16.474 1.00 90.50 107 ILE A N 1
ATOM 867 C CA . ILE A 1 107 ? 10.588 -0.754 -15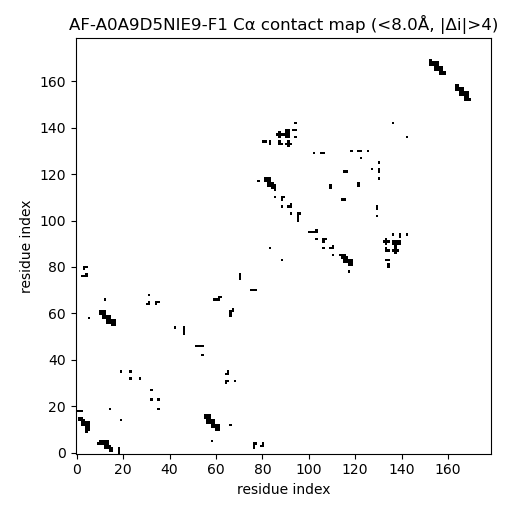.864 1.00 90.50 107 ILE A CA 1
ATOM 868 C C . ILE A 1 107 ? 10.852 0.588 -16.563 1.00 90.50 107 ILE A C 1
ATOM 870 O O . ILE A 1 107 ? 9.944 1.409 -16.694 1.00 90.50 107 ILE A O 1
ATOM 874 N N . PHE A 1 108 ? 12.077 0.817 -17.046 1.00 87.06 108 PHE A N 1
ATOM 875 C CA . PHE A 1 108 ? 12.494 2.088 -17.644 1.00 87.06 108 PHE A CA 1
ATOM 876 C C . PHE A 1 108 ? 11.562 2.615 -18.757 1.00 87.06 108 PHE A C 1
ATOM 878 O O . PHE A 1 108 ? 11.242 3.803 -18.718 1.00 87.06 108 PHE A O 1
ATOM 885 N N . PRO A 1 109 ? 11.043 1.792 -19.693 1.00 88.62 109 PRO A N 1
ATOM 886 C CA . PRO A 1 109 ? 10.089 2.259 -20.700 1.00 88.62 109 PRO A CA 1
ATOM 887 C C . PRO A 1 109 ? 8.781 2.809 -20.114 1.00 88.62 109 PRO A C 1
ATOM 889 O O . PRO A 1 109 ? 8.243 3.775 -20.653 1.00 88.62 109 PRO A O 1
ATOM 892 N N . LEU A 1 110 ? 8.280 2.244 -19.006 1.00 90.19 110 LEU A N 1
ATOM 893 C CA . LEU A 1 110 ? 7.067 2.738 -18.342 1.00 90.19 110 LEU A CA 1
ATOM 894 C C . LEU A 1 110 ? 7.317 4.124 -17.737 1.00 90.19 110 LEU A C 1
ATOM 896 O O . LEU A 1 110 ? 6.478 5.012 -17.857 1.00 90.19 110 LEU A O 1
ATOM 900 N N . PHE A 1 111 ? 8.498 4.327 -17.148 1.00 85.94 111 PHE A N 1
ATOM 901 C CA . PHE A 1 111 ? 8.925 5.628 -16.636 1.00 85.94 111 PHE A CA 1
ATOM 902 C C . PHE A 1 111 ? 9.104 6.657 -17.763 1.00 85.94 111 PHE A C 1
ATOM 904 O O . PHE A 1 111 ? 8.528 7.742 -17.708 1.00 85.94 111 PHE A O 1
ATOM 911 N N . GLN A 1 112 ? 9.871 6.311 -18.802 1.00 83.62 112 GLN A N 1
ATOM 912 C CA . GLN A 1 112 ? 10.207 7.216 -19.905 1.00 83.62 112 GLN A CA 1
ATOM 913 C C . GLN A 1 112 ? 8.962 7.711 -20.648 1.00 83.62 112 GLN A C 1
ATOM 915 O O . GLN A 1 112 ? 8.873 8.891 -20.985 1.00 83.62 112 GLN A O 1
ATOM 920 N N . ASN A 1 113 ? 8.002 6.815 -20.878 1.00 84.81 113 ASN A N 1
ATOM 921 C CA . ASN A 1 113 ? 6.771 7.120 -21.601 1.00 84.81 113 ASN A CA 1
ATOM 922 C C . ASN A 1 113 ? 5.635 7.598 -20.679 1.00 84.81 113 ASN A C 1
ATOM 924 O O . ASN A 1 113 ? 4.515 7.769 -21.149 1.00 84.81 113 ASN A O 1
ATOM 928 N N . GLN A 1 114 ? 5.913 7.806 -19.384 1.00 82.12 114 GLN A N 1
ATOM 929 C CA . GLN A 1 114 ? 4.941 8.235 -18.368 1.00 82.12 114 GLN A CA 1
ATOM 930 C C . GLN A 1 114 ? 3.674 7.372 -18.331 1.00 82.12 114 GLN A C 1
ATOM 932 O O . GLN A 1 114 ? 2.560 7.865 -18.166 1.00 82.12 114 GLN A O 1
ATOM 937 N N . ILE A 1 115 ? 3.846 6.065 -18.501 1.00 84.06 115 ILE A N 1
ATOM 938 C CA . ILE A 1 115 ? 2.739 5.117 -18.557 1.00 84.06 115 ILE A CA 1
ATOM 939 C C . ILE A 1 115 ? 2.212 4.913 -17.149 1.00 84.06 115 ILE A C 1
ATOM 941 O O . ILE A 1 115 ? 2.980 4.660 -16.229 1.00 84.06 115 ILE A O 1
ATOM 945 N N . HIS A 1 116 ? 0.902 5.014 -16.982 1.00 83.38 116 HIS A N 1
ATOM 946 C CA . HIS A 1 116 ? 0.232 4.806 -15.710 1.00 83.38 116 HIS A CA 1
ATOM 947 C C . HIS A 1 116 ? -1.151 4.212 -15.958 1.00 83.38 116 HIS A C 1
ATOM 949 O O . HIS A 1 116 ? -1.727 4.381 -17.033 1.00 83.38 116 HIS A O 1
ATOM 955 N N . GLY A 1 117 ? -1.707 3.547 -14.957 1.00 82.94 117 GLY A N 1
ATOM 956 C CA . GLY A 1 117 ? -3.013 2.913 -15.077 1.00 82.94 117 GLY A CA 1
ATOM 957 C C . GLY A 1 117 ? -3.238 1.892 -13.982 1.00 82.94 117 GLY A C 1
ATOM 958 O O . GLY A 1 117 ? -2.407 1.718 -13.085 1.00 82.94 117 GLY A O 1
ATOM 959 N N . THR A 1 118 ? -4.368 1.203 -14.063 1.00 81.00 118 THR A N 1
ATOM 960 C CA . THR A 1 118 ? -4.635 0.103 -13.144 1.00 81.00 118 THR A CA 1
ATOM 961 C C . THR A 1 118 ? -3.705 -1.075 -13.440 1.00 81.00 118 THR A C 1
ATOM 963 O O . THR A 1 118 ? -3.183 -1.227 -14.547 1.00 81.00 118 THR A O 1
ATOM 966 N N . LYS A 1 119 ? -3.501 -1.930 -12.436 1.00 82.88 119 LYS A N 1
ATOM 967 C CA . LYS A 1 119 ? -2.804 -3.211 -12.571 1.00 82.88 119 LYS A CA 1
ATOM 968 C C . LYS A 1 119 ? -3.356 -3.998 -13.760 1.00 82.88 119 LYS A C 1
ATOM 970 O O . LYS A 1 119 ? -2.583 -4.472 -14.579 1.00 82.88 119 LYS A O 1
ATOM 975 N N . GLU A 1 120 ? -4.678 -4.089 -13.855 1.00 82.56 120 GLU A N 1
ATOM 976 C CA . GLU A 1 120 ? -5.391 -4.838 -14.891 1.00 82.56 120 GLU A CA 1
ATOM 977 C C . GLU A 1 120 ? -5.102 -4.278 -16.289 1.00 82.56 120 GLU A C 1
ATOM 979 O O . GLU A 1 120 ? -4.729 -5.035 -17.182 1.00 82.56 120 GLU A O 1
ATOM 984 N N . ASP A 1 121 ? -5.173 -2.954 -16.460 1.00 85.19 121 ASP A N 1
ATOM 985 C CA . ASP A 1 121 ? -4.885 -2.303 -17.745 1.00 85.19 121 ASP A CA 1
ATOM 986 C C . ASP A 1 121 ? -3.435 -2.529 -18.185 1.00 85.19 121 ASP A C 1
ATOM 988 O O . ASP A 1 121 ? -3.147 -2.761 -19.362 1.00 85.19 121 ASP A O 1
ATOM 992 N N . LEU A 1 122 ? -2.502 -2.458 -17.234 1.00 86.38 122 LEU A N 1
ATOM 993 C CA . LEU A 1 122 ? -1.083 -2.594 -17.525 1.00 86.38 122 LEU A CA 1
ATOM 994 C C . LEU A 1 122 ? -0.665 -4.052 -17.732 1.00 86.38 122 LEU A C 1
ATOM 996 O O . LEU A 1 122 ? 0.199 -4.286 -18.567 1.00 86.38 122 LEU A O 1
ATOM 1000 N N . GLU A 1 123 ? -1.285 -5.029 -17.065 1.00 88.38 123 GLU A N 1
ATOM 1001 C CA . GLU A 1 123 ? -1.018 -6.465 -17.277 1.00 88.38 123 GLU A CA 1
ATOM 1002 C C . GLU A 1 123 ? -1.455 -6.969 -18.660 1.00 88.38 123 GLU A C 1
ATOM 1004 O O . GLU A 1 123 ? -0.941 -7.981 -19.134 1.00 88.38 123 GLU A O 1
ATOM 1009 N N . ILE A 1 124 ? -2.368 -6.265 -19.339 1.00 88.69 124 ILE A N 1
ATOM 1010 C CA . ILE A 1 124 ? -2.742 -6.576 -20.729 1.00 88.69 124 ILE A CA 1
ATOM 1011 C C . ILE A 1 124 ? -1.577 -6.292 -21.690 1.00 88.69 124 ILE A C 1
ATOM 1013 O O . ILE A 1 124 ? -1.434 -6.959 -22.715 1.00 88.69 124 ILE A O 1
ATOM 1017 N N . ILE A 1 125 ? -0.755 -5.288 -21.375 1.00 87.94 125 ILE A N 1
ATOM 1018 C CA . ILE A 1 125 ? 0.261 -4.731 -22.281 1.00 87.94 125 ILE A CA 1
ATOM 1019 C C . ILE A 1 125 ? 1.680 -5.114 -21.835 1.00 87.94 125 ILE A C 1
ATOM 1021 O O . ILE A 1 125 ? 2.570 -5.301 -22.666 1.00 87.94 125 ILE A O 1
ATOM 1025 N N . TYR A 1 126 ? 1.898 -5.234 -20.528 1.00 87.44 126 TYR A N 1
ATOM 1026 C CA . TYR A 1 126 ? 3.191 -5.454 -19.895 1.00 87.44 126 TYR A CA 1
ATOM 1027 C C . TYR A 1 126 ? 3.222 -6.773 -19.132 1.00 87.44 126 TYR A C 1
ATOM 1029 O O . TYR A 1 126 ? 2.217 -7.256 -18.621 1.00 87.44 126 TYR A O 1
ATOM 1037 N N . ASP A 1 127 ? 4.422 -7.340 -19.021 1.00 90.19 127 ASP A N 1
ATOM 1038 C CA . ASP A 1 127 ? 4.662 -8.560 -18.256 1.00 90.19 127 ASP A CA 1
ATOM 1039 C C . ASP A 1 127 ? 4.216 -8.373 -16.797 1.00 90.19 127 ASP A C 1
ATOM 1041 O O . ASP A 1 127 ? 4.697 -7.484 -16.086 1.00 90.19 127 ASP A O 1
ATOM 1045 N N . LYS A 1 128 ? 3.310 -9.250 -16.358 1.00 88.12 128 LYS A N 1
ATOM 1046 C CA . LYS A 1 128 ? 2.757 -9.302 -15.003 1.00 88.12 128 LYS A CA 1
ATOM 1047 C C . LYS A 1 128 ? 3.828 -9.240 -13.916 1.00 88.12 128 LYS A C 1
ATOM 1049 O O . LYS A 1 128 ? 3.643 -8.552 -12.917 1.00 88.12 128 LYS A O 1
ATOM 1054 N N . TYR A 1 129 ? 4.976 -9.883 -14.127 1.00 89.44 129 TYR A N 1
ATOM 1055 C CA . TYR A 1 129 ? 6.077 -9.854 -13.167 1.00 89.44 129 TYR A CA 1
ATOM 1056 C C . TYR A 1 129 ? 6.623 -8.433 -12.934 1.00 89.44 129 TYR A C 1
ATOM 1058 O O . TYR A 1 129 ? 6.988 -8.080 -11.814 1.00 89.44 129 TYR A O 1
ATOM 1066 N N . ILE A 1 130 ? 6.650 -7.588 -13.972 1.00 90.88 130 ILE A N 1
ATOM 1067 C CA . ILE A 1 130 ? 7.089 -6.186 -13.869 1.00 90.88 130 ILE A CA 1
ATOM 1068 C C . ILE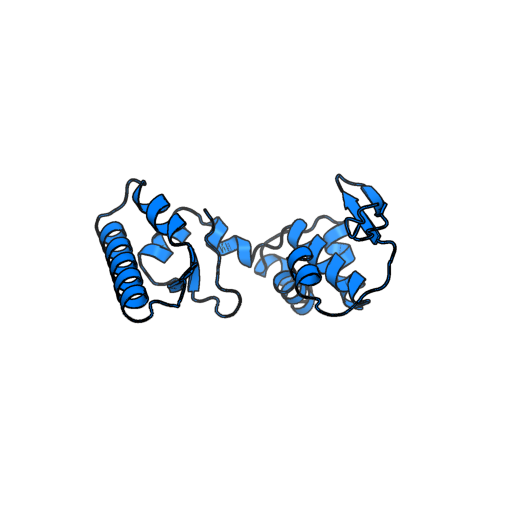 A 1 130 ? 6.079 -5.382 -13.049 1.00 90.88 130 ILE A C 1
ATOM 1070 O O . ILE A 1 130 ? 6.461 -4.613 -12.168 1.00 90.88 130 ILE A O 1
ATOM 1074 N N . ILE A 1 131 ? 4.792 -5.572 -13.338 1.00 92.12 131 ILE A N 1
ATOM 1075 C CA . ILE A 1 131 ? 3.688 -4.888 -12.663 1.00 92.12 131 ILE A CA 1
ATOM 1076 C C . ILE A 1 131 ? 3.669 -5.252 -11.175 1.00 92.12 131 ILE A C 1
ATOM 1078 O O . ILE A 1 131 ? 3.638 -4.364 -10.323 1.00 92.12 131 ILE A O 1
ATOM 1082 N N . GLU A 1 132 ? 3.790 -6.538 -10.847 1.00 88.12 132 GLU A N 1
ATOM 1083 C CA . GLU A 1 132 ? 3.893 -7.006 -9.463 1.00 88.12 132 GLU A CA 1
ATOM 1084 C C . GLU A 1 132 ? 5.144 -6.469 -8.765 1.00 88.12 132 GLU A C 1
ATOM 1086 O O . GLU A 1 132 ? 5.069 -6.046 -7.612 1.00 88.12 132 GLU A O 1
ATOM 1091 N N . TYR A 1 133 ? 6.286 -6.406 -9.455 1.00 88.69 133 TYR A N 1
ATOM 1092 C CA . TYR A 1 133 ? 7.485 -5.801 -8.883 1.00 88.69 133 TYR A CA 1
ATOM 1093 C C . TYR A 1 133 ? 7.267 -4.329 -8.524 1.00 88.69 133 TYR A C 1
ATOM 1095 O O . TYR A 1 133 ? 7.648 -3.921 -7.428 1.00 88.69 133 TYR A O 1
ATOM 1103 N N . ILE A 1 134 ? 6.636 -3.540 -9.403 1.00 89.19 134 ILE A N 1
ATOM 1104 C CA . ILE A 1 134 ? 6.349 -2.122 -9.139 1.00 89.19 134 ILE A CA 1
ATOM 1105 C C . ILE A 1 134 ? 5.434 -1.965 -7.923 1.00 89.19 134 ILE A C 1
ATOM 1107 O O . ILE A 1 134 ? 5.678 -1.114 -7.069 1.00 89.19 134 ILE A O 1
ATOM 1111 N N . LEU A 1 135 ? 4.412 -2.814 -7.821 1.00 85.31 135 LEU A N 1
ATOM 1112 C CA . LEU A 1 135 ? 3.465 -2.805 -6.708 1.00 85.31 135 LEU A CA 1
ATOM 1113 C C . LEU A 1 135 ? 4.059 -3.271 -5.380 1.00 85.31 135 LEU A C 1
ATOM 1115 O O . LEU A 1 135 ? 3.567 -2.860 -4.339 1.00 85.31 135 LEU A O 1
ATOM 1119 N N . ASN A 1 136 ? 5.115 -4.081 -5.401 1.00 82.56 136 ASN A N 1
ATOM 1120 C CA . ASN A 1 136 ? 5.802 -4.532 -4.190 1.00 82.56 136 ASN A CA 1
ATOM 1121 C C . ASN A 1 136 ? 6.957 -3.602 -3.779 1.00 82.56 136 ASN A C 1
ATOM 1123 O O . ASN A 1 136 ? 7.409 -3.646 -2.639 1.00 82.56 136 ASN A O 1
ATOM 1127 N N . ASN A 1 137 ? 7.436 -2.752 -4.693 1.00 80.94 137 ASN A N 1
ATOM 1128 C CA . ASN A 1 137 ? 8.618 -1.905 -4.514 1.00 80.94 137 ASN A CA 1
ATOM 1129 C C . ASN A 1 137 ? 8.290 -0.422 -4.753 1.00 80.94 137 ASN A C 1
ATOM 1131 O O . ASN A 1 137 ? 9.024 0.300 -5.420 1.00 80.94 137 ASN A O 1
ATOM 1135 N N . PHE A 1 138 ? 7.167 0.061 -4.228 1.00 75.75 138 PHE A N 1
ATOM 1136 C CA . PHE A 1 138 ? 6.693 1.422 -4.502 1.00 75.75 138 PHE A CA 1
ATOM 1137 C C . PHE A 1 138 ? 7.197 2.491 -3.523 1.00 75.75 138 PHE A C 1
ATOM 1139 O O . PHE A 1 138 ? 6.933 3.672 -3.749 1.00 75.75 138 PHE A O 1
ATOM 1146 N N . ASP A 1 139 ? 7.909 2.119 -2.455 1.00 75.31 139 ASP A N 1
ATOM 1147 C CA . ASP A 1 139 ? 8.444 3.053 -1.457 1.00 75.31 139 ASP A CA 1
ATOM 1148 C C . ASP A 1 139 ? 9.964 2.906 -1.314 1.00 75.31 139 ASP A C 1
ATOM 1150 O O . ASP A 1 139 ? 10.490 2.116 -0.525 1.00 75.31 139 ASP A O 1
ATOM 1154 N N . PHE A 1 140 ? 10.690 3.717 -2.086 1.00 73.19 140 PHE A N 1
ATOM 1155 C CA . PHE A 1 140 ? 12.150 3.748 -2.040 1.00 73.19 140 PHE A CA 1
ATOM 1156 C C . PHE A 1 140 ? 12.684 4.255 -0.695 1.00 73.19 140 PHE A C 1
ATOM 1158 O O . PHE A 1 140 ? 13.748 3.828 -0.250 1.00 73.19 140 PHE A O 1
ATOM 1165 N N . LYS A 1 141 ? 11.961 5.157 -0.020 1.00 68.56 141 LYS A N 1
ATOM 1166 C CA . LYS A 1 141 ? 12.407 5.707 1.262 1.00 68.56 141 LYS A CA 1
ATOM 1167 C C . LYS A 1 141 ? 12.353 4.628 2.339 1.00 68.56 141 LYS A C 1
ATOM 1169 O O . LYS A 1 141 ? 13.355 4.420 3.019 1.00 68.56 141 LYS A O 1
ATOM 1174 N N . TYR A 1 142 ? 11.231 3.919 2.440 1.00 70.50 142 TYR A N 1
ATOM 1175 C CA . TYR A 1 142 ? 11.081 2.778 3.340 1.00 70.50 142 TYR A CA 1
ATOM 1176 C C . TYR A 1 142 ? 12.132 1.700 3.051 1.00 70.50 142 TYR A C 1
ATOM 1178 O O . TYR A 1 142 ? 12.767 1.190 3.974 1.00 70.50 142 TYR A O 1
ATOM 1186 N N . TYR A 1 143 ? 12.375 1.399 1.773 1.00 73.19 143 TYR A N 1
ATOM 1187 C CA . TYR A 1 143 ? 13.408 0.451 1.363 1.00 73.19 143 TYR A CA 1
ATOM 1188 C C . TYR A 1 143 ? 14.804 0.842 1.892 1.00 73.19 143 TYR A C 1
ATOM 1190 O O . TYR A 1 143 ? 15.492 0.025 2.505 1.00 73.19 143 TYR A O 1
ATOM 1198 N N . ILE A 1 144 ? 15.203 2.111 1.751 1.00 68.75 144 ILE A N 1
ATOM 1199 C CA . ILE A 1 144 ? 16.491 2.618 2.257 1.00 68.75 144 ILE A CA 1
ATOM 1200 C C . ILE A 1 144 ? 16.544 2.669 3.792 1.00 68.75 144 ILE A C 1
ATOM 1202 O O . ILE A 1 144 ? 17.590 2.386 4.378 1.00 68.75 144 ILE A O 1
ATOM 1206 N N . GLU A 1 145 ? 15.451 3.034 4.462 1.00 67.69 145 GLU A N 1
ATOM 1207 C CA . GLU A 1 145 ? 15.396 3.134 5.928 1.00 67.69 145 GLU A CA 1
ATOM 1208 C C . GLU A 1 145 ? 15.481 1.765 6.618 1.00 67.69 145 GLU A C 1
ATOM 1210 O O . GLU A 1 145 ? 16.029 1.674 7.717 1.00 67.69 145 GLU A O 1
ATOM 1215 N N . ASN A 1 146 ? 15.028 0.700 5.949 1.00 65.00 146 ASN A N 1
ATOM 1216 C CA . ASN A 1 146 ? 15.077 -0.671 6.460 1.00 65.00 146 ASN A CA 1
ATOM 1217 C C . ASN A 1 146 ? 16.302 -1.476 5.998 1.00 65.00 146 ASN A C 1
ATOM 1219 O O . ASN A 1 146 ? 16.512 -2.601 6.458 1.00 65.00 146 ASN A O 1
ATOM 1223 N N . LEU A 1 147 ? 17.168 -0.892 5.165 1.00 68.69 147 LEU A N 1
ATOM 1224 C CA . LEU A 1 147 ? 18.488 -1.429 4.827 1.00 68.69 147 LEU A CA 1
ATOM 1225 C C . LEU A 1 147 ? 19.464 -1.251 6.006 1.00 68.69 147 LEU A C 1
ATOM 1227 O O . LEU A 1 147 ? 20.421 -0.472 5.968 1.00 68.69 147 LEU A O 1
ATOM 1231 N N . ASN A 1 148 ? 19.231 -1.991 7.089 1.00 49.56 148 ASN A N 1
ATOM 1232 C CA . ASN A 1 148 ? 20.161 -2.112 8.210 1.00 49.56 148 ASN A CA 1
ATOM 1233 C C . ASN A 1 148 ? 21.421 -2.887 7.775 1.00 49.56 148 ASN A C 1
ATOM 1235 O O . ASN A 1 148 ? 21.556 -4.081 8.024 1.00 49.56 148 ASN A O 1
ATOM 1239 N N . GLY A 1 149 ? 22.361 -2.198 7.123 1.00 48.19 149 GLY A N 1
ATOM 1240 C CA . GLY A 1 149 ? 23.665 -2.754 6.757 1.00 48.19 149 GLY A CA 1
ATOM 1241 C C . GLY A 1 149 ? 24.490 -1.825 5.867 1.00 48.19 149 GLY A C 1
ATOM 1242 O O . GLY A 1 149 ? 24.386 -1.879 4.651 1.00 48.19 149 GLY A O 1
ATOM 1243 N N . THR A 1 150 ? 25.310 -0.970 6.489 1.00 49.53 150 THR A N 1
ATOM 1244 C CA . THR A 1 150 ? 26.472 -0.230 5.934 1.00 49.53 150 THR A CA 1
ATOM 1245 C C . THR A 1 150 ? 26.630 -0.176 4.404 1.00 49.53 150 THR A C 1
ATOM 1247 O O . THR A 1 150 ? 27.303 -1.021 3.817 1.00 49.53 150 THR A O 1
ATOM 1250 N N . TYR A 1 151 ? 26.187 0.920 3.778 1.00 49.00 151 TYR A N 1
ATOM 1251 C CA . TYR A 1 151 ? 26.653 1.303 2.441 1.00 49.00 151 TYR A CA 1
ATOM 1252 C C . TYR A 1 151 ? 27.547 2.548 2.503 1.00 49.00 151 TYR A C 1
ATOM 1254 O O . TYR A 1 151 ? 27.171 3.599 3.024 1.00 49.00 151 TYR A O 1
ATOM 1262 N N . LYS A 1 152 ? 28.779 2.392 1.993 1.00 42.72 152 LYS A N 1
ATOM 1263 C CA . LYS A 1 152 ? 29.776 3.456 1.798 1.00 42.72 152 LYS A CA 1
ATOM 1264 C C . LYS A 1 152 ? 29.200 4.569 0.921 1.00 42.72 152 LYS A C 1
ATOM 1266 O O . LYS A 1 152 ? 28.396 4.303 0.035 1.00 42.72 152 LYS A O 1
ATOM 1271 N N . SER A 1 153 ? 29.667 5.794 1.148 1.00 45.97 153 SER A N 1
ATOM 1272 C CA . SER A 1 153 ? 29.332 7.002 0.390 1.00 45.97 153 SER A CA 1
ATOM 1273 C C . SER A 1 153 ? 29.329 6.735 -1.119 1.00 45.97 153 SER A C 1
ATOM 1275 O O . SER A 1 153 ? 30.389 6.527 -1.707 1.00 45.97 153 SER A O 1
ATOM 1277 N N . LYS A 1 154 ? 28.150 6.753 -1.741 1.00 48.66 154 LYS A N 1
ATOM 1278 C CA . LYS A 1 154 ? 27.987 6.675 -3.195 1.00 48.66 154 LYS A CA 1
ATOM 1279 C C . LYS A 1 154 ? 27.331 7.951 -3.714 1.00 48.66 154 LYS A C 1
ATOM 1281 O O . LYS A 1 154 ? 26.681 8.682 -2.965 1.00 48.66 154 LYS A O 1
ATOM 1286 N N . PHE A 1 155 ? 27.592 8.244 -4.978 1.00 45.06 155 PHE A N 1
ATOM 1287 C CA . PHE A 1 155 ? 26.895 9.278 -5.724 1.00 45.06 155 PHE A CA 1
ATOM 1288 C C . PHE A 1 155 ? 25.579 8.694 -6.242 1.00 45.06 155 PHE A C 1
ATOM 1290 O O . PHE A 1 155 ? 25.532 7.522 -6.614 1.00 45.06 155 PHE A O 1
ATOM 1297 N N . TYR A 1 156 ? 24.512 9.487 -6.206 1.00 53.62 156 TYR A N 1
ATOM 1298 C CA . TYR A 1 156 ? 23.164 9.067 -6.582 1.00 53.62 156 TYR A CA 1
ATOM 1299 C C . TYR A 1 156 ? 22.674 9.924 -7.738 1.00 53.62 156 TYR A C 1
ATOM 1301 O O . TYR A 1 156 ? 22.881 11.130 -7.716 1.00 53.62 156 TYR A O 1
ATOM 1309 N N . ILE A 1 157 ? 21.980 9.339 -8.707 1.00 46.12 157 ILE A N 1
ATOM 1310 C CA . ILE A 1 157 ? 21.233 10.110 -9.703 1.00 46.12 157 ILE A CA 1
ATOM 1311 C C . ILE A 1 157 ? 19.836 10.352 -9.126 1.00 46.12 157 ILE A C 1
ATOM 1313 O O . ILE A 1 157 ? 19.139 9.410 -8.766 1.00 46.12 157 ILE A O 1
ATOM 1317 N N . VAL A 1 158 ? 19.454 11.617 -8.983 1.00 48.78 158 VAL A N 1
ATOM 1318 C CA . VAL A 1 158 ? 18.174 12.061 -8.426 1.00 48.78 158 VAL A CA 1
ATOM 1319 C C . VAL A 1 158 ? 17.380 12.732 -9.537 1.00 48.78 158 VAL A C 1
ATOM 1321 O O . VAL A 1 158 ? 17.893 13.634 -10.198 1.00 48.78 158 VAL A O 1
ATOM 1324 N N . TYR A 1 159 ? 16.140 12.290 -9.738 1.00 38.06 159 TYR A N 1
ATOM 1325 C CA . TYR A 1 159 ? 15.197 12.917 -10.657 1.00 38.06 159 TYR A CA 1
ATOM 1326 C C . TYR A 1 159 ? 14.209 13.780 -9.875 1.00 38.06 159 TYR A C 1
ATOM 1328 O O . TYR A 1 159 ? 13.507 13.278 -9.000 1.00 38.06 159 TYR A O 1
ATOM 1336 N N . ASP A 1 160 ? 14.161 15.071 -10.181 1.00 38.88 160 ASP A N 1
ATOM 1337 C CA . ASP A 1 160 ? 13.226 16.018 -9.577 1.00 38.88 160 ASP A CA 1
ATOM 1338 C C . ASP A 1 160 ? 12.815 17.044 -10.637 1.00 38.88 160 ASP A C 1
ATOM 1340 O O . ASP A 1 160 ? 13.652 17.578 -11.371 1.00 38.88 160 ASP A O 1
ATOM 1344 N N . SER A 1 161 ? 11.506 17.278 -10.742 1.00 32.75 161 SER A N 1
ATOM 1345 C CA . SER A 1 161 ? 10.919 18.301 -11.611 1.00 32.75 161 SER A CA 1
ATOM 1346 C C . SER A 1 161 ? 11.390 18.224 -13.073 1.00 32.75 161 SER A C 1
ATOM 1348 O O . SER A 1 161 ? 11.733 19.232 -13.692 1.00 32.75 161 SER A O 1
ATOM 1350 N N . GLY A 1 162 ? 11.434 17.015 -13.639 1.00 36.94 162 GLY A N 1
ATOM 1351 C CA . GLY A 1 162 ? 11.765 16.813 -15.051 1.00 36.94 162 GLY A CA 1
ATOM 1352 C C . GLY A 1 162 ? 13.257 16.664 -15.369 1.00 36.94 162 GLY A C 1
ATOM 1353 O O . GLY A 1 162 ? 13.604 16.512 -16.539 1.00 36.94 162 GLY A O 1
ATOM 1354 N N . LYS A 1 163 ? 14.156 16.727 -14.375 1.00 34.09 163 LYS A N 1
ATOM 1355 C CA . LYS A 1 163 ? 15.614 16.718 -14.591 1.00 34.09 163 LYS A CA 1
ATOM 1356 C C . LYS A 1 163 ? 16.330 15.714 -13.690 1.00 34.09 163 LYS A C 1
ATOM 1358 O O . LYS A 1 163 ? 15.994 15.586 -12.518 1.00 34.09 163 LYS A O 1
ATOM 1363 N N . CYS A 1 164 ? 17.360 15.062 -14.234 1.00 40.78 164 CYS A N 1
ATOM 1364 C CA . CYS A 1 164 ? 18.292 14.219 -13.482 1.00 40.78 164 CYS A CA 1
ATOM 1365 C C . CYS A 1 164 ? 19.506 15.034 -13.016 1.00 40.78 164 CYS A C 1
ATOM 1367 O O . CYS A 1 164 ? 20.113 15.741 -13.821 1.00 40.78 164 CYS A O 1
ATOM 1369 N N . TYR A 1 165 ? 19.913 14.881 -11.757 1.00 49.56 165 TYR A N 1
ATOM 1370 C CA . TYR A 1 165 ? 21.177 15.406 -11.240 1.00 49.56 165 TYR A CA 1
ATOM 1371 C C . TYR A 1 165 ? 21.883 14.411 -10.322 1.00 49.56 165 TYR A C 1
ATOM 1373 O O . TYR A 1 165 ? 21.257 13.652 -9.586 1.00 49.56 165 TYR A O 1
ATOM 1381 N N . GLU A 1 166 ? 23.212 14.435 -10.347 1.00 46.12 166 GLU A N 1
ATOM 1382 C CA . GLU A 1 166 ? 24.041 13.632 -9.456 1.00 46.12 166 GLU A CA 1
ATOM 1383 C C . GLU A 1 166 ? 24.137 14.308 -8.076 1.00 46.12 166 GLU A C 1
ATOM 1385 O O . GLU A 1 166 ? 24.617 15.434 -7.940 1.00 46.12 166 GLU A O 1
ATOM 1390 N N . LYS A 1 167 ? 23.662 13.63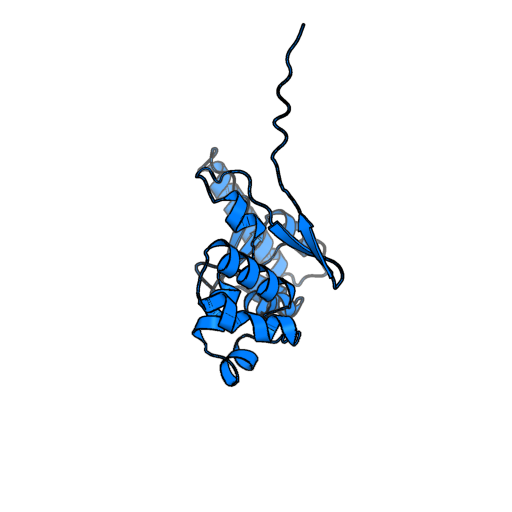6 -7.026 1.00 51.88 167 LYS A N 1
ATOM 1391 C CA . LYS A 1 167 ? 23.670 14.107 -5.641 1.00 51.88 167 LYS A CA 1
ATOM 1392 C C . LYS A 1 167 ? 24.467 13.153 -4.764 1.00 51.88 167 LYS A C 1
ATOM 1394 O O . LYS A 1 167 ? 24.196 11.957 -4.697 1.00 51.88 167 LYS A O 1
ATOM 1399 N N . LYS A 1 168 ? 25.426 13.692 -4.014 1.00 49.88 168 LYS A N 1
ATOM 1400 C CA . LYS A 1 168 ? 26.148 12.946 -2.979 1.00 49.88 168 LYS A CA 1
ATOM 1401 C C . LYS A 1 168 ? 25.388 13.049 -1.659 1.00 49.88 168 LYS A C 1
ATOM 1403 O O . LYS A 1 168 ? 25.337 14.116 -1.053 1.00 49.88 168 LYS A O 1
ATOM 1408 N N . LEU A 1 169 ? 24.808 11.946 -1.197 1.00 47.94 169 LEU A N 1
ATOM 1409 C CA . LEU A 1 169 ? 24.140 11.891 0.104 1.00 47.94 169 LEU A CA 1
ATOM 1410 C C . LEU A 1 169 ? 25.122 11.343 1.144 1.00 47.94 169 LEU A C 1
ATOM 1412 O O . LEU A 1 169 ? 25.300 10.136 1.280 1.00 47.94 169 LEU A O 1
ATOM 1416 N N . SER A 1 170 ? 25.796 12.236 1.873 1.00 44.78 170 SER A N 1
ATOM 1417 C CA . SER A 1 170 ? 26.528 11.870 3.091 1.00 44.78 170 SER A CA 1
ATOM 1418 C C . SER A 1 170 ? 25.672 12.182 4.314 1.00 44.78 170 SER A C 1
ATOM 1420 O O . SER A 1 170 ? 25.241 13.324 4.477 1.00 44.78 170 SER A O 1
ATOM 1422 N N . LYS A 1 171 ? 25.478 11.213 5.218 1.00 42.69 171 LYS A N 1
ATOM 1423 C CA . LYS A 1 171 ? 24.978 11.503 6.570 1.00 42.69 171 LYS A CA 1
ATOM 1424 C C . LYS A 1 171 ? 26.000 12.418 7.257 1.00 42.69 171 LYS A C 1
ATOM 1426 O O . LYS A 1 171 ? 27.077 11.959 7.629 1.00 42.69 171 LYS A O 1
ATOM 1431 N N . GLN A 1 172 ? 25.676 13.699 7.444 1.00 36.50 172 GLN A N 1
ATOM 1432 C CA . GLN A 1 172 ? 26.349 14.495 8.469 1.00 36.50 172 GLN A CA 1
ATOM 1433 C C . GLN A 1 172 ? 26.000 13.864 9.818 1.00 36.50 172 GLN A C 1
ATOM 1435 O O . GLN A 1 172 ? 24.896 14.031 10.333 1.00 36.50 172 GLN A O 1
ATOM 1440 N N . GLN A 1 173 ? 26.937 13.118 10.399 1.00 35.12 173 GLN A N 1
ATOM 1441 C CA . GLN A 1 173 ? 26.896 12.875 11.831 1.00 35.12 173 GLN A CA 1
ATOM 1442 C C . GLN A 1 173 ? 27.215 14.208 12.512 1.00 35.12 173 GLN A C 1
ATOM 1444 O O . GLN A 1 173 ? 28.375 14.599 12.617 1.00 35.12 173 GLN A O 1
ATOM 1449 N N . LYS A 1 174 ? 26.185 14.914 12.992 1.00 35.00 174 LYS A N 1
ATOM 1450 C CA . LYS A 1 174 ? 26.362 15.851 14.104 1.00 35.00 174 LYS A CA 1
ATOM 1451 C C . LYS A 1 174 ? 26.833 15.026 15.304 1.00 35.00 174 LYS A C 1
ATOM 1453 O O . LYS A 1 174 ? 26.023 14.427 16.004 1.00 35.00 174 LYS A O 1
ATOM 1458 N N . LYS A 1 175 ? 28.144 14.981 15.534 1.00 29.75 175 LYS A N 1
ATOM 1459 C CA . LYS A 1 175 ? 28.707 14.706 16.857 1.00 29.75 175 LYS A CA 1
ATOM 1460 C C . LYS A 1 175 ? 29.283 16.011 17.387 1.00 29.75 175 LYS A C 1
ATOM 1462 O O . LYS A 1 175 ? 30.255 16.528 16.849 1.00 29.75 175 LYS A O 1
ATOM 1467 N N . LEU A 1 176 ? 28.642 16.521 18.437 1.00 27.80 176 LEU A N 1
ATOM 1468 C CA . LEU A 1 176 ? 29.228 17.468 19.377 1.00 27.80 176 LEU A CA 1
ATOM 1469 C C . LEU A 1 176 ? 30.625 16.977 19.785 1.00 27.80 176 LEU A C 1
ATOM 1471 O O . LEU A 1 176 ? 30.774 15.843 20.244 1.00 27.80 176 LEU A O 1
ATOM 1475 N N . ARG A 1 177 ? 31.627 17.847 19.662 1.00 27.06 177 ARG A N 1
ATOM 1476 C CA . ARG A 1 177 ? 32.810 17.820 20.519 1.00 27.06 177 ARG A CA 1
ATOM 1477 C C . ARG A 1 177 ? 32.919 19.184 21.180 1.00 27.06 177 ARG A C 1
ATOM 1479 O O . ARG A 1 177 ? 33.064 20.192 20.502 1.00 27.06 177 ARG A O 1
ATOM 1486 N N . ILE A 1 178 ? 32.777 19.156 22.498 1.00 32.44 178 ILE A N 1
ATOM 1487 C CA . ILE A 1 178 ? 33.215 20.200 23.415 1.00 32.44 178 ILE A CA 1
ATOM 1488 C C . ILE A 1 178 ? 34.746 20.217 23.354 1.00 32.44 178 ILE A C 1
ATOM 1490 O O . ILE A 1 178 ? 35.352 19.166 23.572 1.00 32.44 178 ILE A O 1
ATOM 1494 N N . LEU A 1 179 ? 35.322 21.379 23.052 1.00 33.00 179 LEU A N 1
ATOM 1495 C CA . LEU A 1 179 ? 36.505 21.956 23.695 1.00 33.00 179 LEU A CA 1
ATOM 1496 C C . LEU A 1 179 ? 36.301 23.472 23.710 1.00 33.00 179 LEU A C 1
ATOM 1498 O O . LEU A 1 179 ? 35.986 24.010 22.625 1.00 33.00 179 LEU A O 1
#